Protein AF-A0A5C8K2Q2-F1 (afdb_monomer)

Nearest PDB structures (foldseek):
  8tw1-assembly1_A  TM=7.782E-01  e=1.662E-08  Streptococcus phage 2972
  1uhu-assembly1_A  TM=2.445E-01  e=4.282E-01  Mus musculus

Sequence (266 aa):
MNWSKAVAWYQENVGKHTYSQIYPRFDCSSSAAEAFAKAVGLSINALNYSTLNLASLFSQHGLTKVYSGTTAGAKNWRGYGFALMSIGQDMSSSGGNSGHVGLITPEGNFWNTTATDWDNGKIFVKNNAVQVAPWSSYTGVTRLKAHTEIWAVEETGNTPTQLEVDGYDGLLTWKAVQTSLNLIGYSLVVDGIPGKATISALQQSINAKLKVMKVNFNLVIDGIAGFNTWKGLQIVLGTPVDGVKSKPSQMIMALQKALNSGKNWI

Foldseek 3Di:
DALVQLVVLLVVQALAAADDCDVVHDFFQLSNQVSVCSRQVHDDDSNVTDLLCVQVVLVVRAWDFLDKWWLLVCLQDAAWWKKKFALDLDSNRQGDPGIGIFIAHNVQKTWGFDQADQPPRHGDDGRRRTDIDRSNVSCVRDSRGNMITTIGRPPPDDLPLADDLQQGLHLSLQLLLQVLLVVVPDDDDSSSGLFLSSLLSLQVVLQVQCVVVVHPQHGDRRSDLFLSSQLSLCVLLVHDRRSDSDVSRPSSSSSRVCSSVVDNSD

Mean predicted aligned error: 10.22 Å

pLDDT: mean 89.27, std 9.95, range [39.47, 98.38]

Radius of gyration: 19.66 Å; Cα contacts (8 Å, |Δi|>4): 529; chains: 1; bounding box: 47×36×52 Å

Secondary structure (DSSP, 8-state):
--HHHHHHHHHHHTTTB--BSSSSPB-HHHHHHHHHHHHHT----GGG--TTTHHHHHHHTTEEEEEEE-TTTTTT--SSEEEEEESSSSGGG-SGGGEEEEEE-TTSEEEEE-SB-TTT-PBPPTTB-EEEEEHHHHHHH-S--SEEEEEEE---SS--SS---SS---HHHHHHHHHHHHHTT-----SS---HHHHHHHHHHHHHHHHHTT--------S---HHHHHHHHHHHTS--SS---SS-HHHHHHHHHHHTTS---

Solvent-accessible surface area (backbone atoms only — not comparable to full-atom values): 14166 Å² total; per-residue (Å²): 128,38,62,65,46,23,50,47,47,52,65,74,39,42,65,67,35,52,56,25,94,50,90,83,65,36,37,19,34,27,51,43,43,46,22,48,25,53,19,70,72,52,89,80,70,33,84,83,40,38,59,69,48,43,64,56,59,39,47,78,70,60,24,35,78,79,42,76,44,39,21,64,78,51,34,54,59,29,24,66,28,38,40,40,30,4,57,31,87,42,54,90,55,6,52,78,94,28,32,45,34,26,42,34,30,51,89,28,40,27,39,34,36,42,59,43,43,83,88,79,60,47,69,54,62,85,20,47,17,35,49,74,40,53,34,50,57,44,42,71,63,50,86,44,44,46,10,28,34,32,37,22,67,66,78,71,91,54,79,60,92,56,61,78,72,69,15,68,71,31,36,67,53,35,26,49,49,37,47,56,43,34,76,76,71,49,91,64,80,71,75,15,49,73,35,48,67,54,34,27,53,50,37,52,36,43,42,54,39,31,56,76,71,68,47,98,65,88,67,79,73,78,32,64,90,44,48,63,52,42,26,48,48,13,58,69,65,71,37,86,74,74,29,68,87,49,84,68,12,70,54,42,26,44,47,31,51,36,61,50,64,73,52,84,75,92

Structure (mmCIF, N/CA/C/O backbone):
data_AF-A0A5C8K2Q2-F1
#
_entry.id   AF-A0A5C8K2Q2-F1
#
loop_
_atom_site.group_PDB
_atom_site.id
_atom_site.type_symbol
_atom_site.label_atom_id
_atom_site.label_alt_id
_atom_site.label_comp_id
_atom_site.label_asym_id
_atom_site.label_entity_id
_atom_site.label_seq_id
_atom_site.pdbx_PDB_ins_code
_atom_site.Cartn_x
_atom_site.Cartn_y
_atom_site.Cartn_z
_atom_site.occupancy
_atom_site.B_iso_or_equiv
_atom_site.auth_seq_id
_atom_site.auth_comp_id
_atom_site.auth_asym_id
_atom_site.auth_atom_id
_atom_site.pdbx_PDB_model_num
ATOM 1 N N . MET A 1 1 ? 13.935 -3.532 7.002 1.00 83.56 1 MET A N 1
ATOM 2 C CA . MET A 1 1 ? 13.501 -2.880 5.746 1.00 83.56 1 MET A CA 1
ATOM 3 C C . MET A 1 1 ? 13.438 -1.377 5.969 1.00 83.56 1 MET A C 1
ATOM 5 O O . MET A 1 1 ? 12.793 -0.975 6.926 1.00 83.56 1 MET A O 1
ATOM 9 N N . ASN A 1 2 ? 14.100 -0.550 5.154 1.00 82.19 2 ASN A N 1
ATOM 10 C CA . ASN A 1 2 ? 14.015 0.911 5.259 1.00 82.19 2 ASN A CA 1
ATOM 11 C C . ASN A 1 2 ? 13.174 1.482 4.104 1.00 82.19 2 ASN A C 1
ATOM 13 O O . ASN A 1 2 ? 13.687 1.815 3.037 1.00 82.19 2 ASN A O 1
ATOM 17 N N . TRP A 1 3 ? 11.865 1.581 4.322 1.00 85.50 3 TRP A N 1
ATOM 18 C CA . TRP A 1 3 ? 10.921 2.012 3.293 1.00 85.50 3 TRP A CA 1
ATOM 19 C C . TRP A 1 3 ? 11.101 3.466 2.850 1.00 85.50 3 TRP A C 1
ATOM 21 O O . TRP A 1 3 ? 10.863 3.768 1.681 1.00 85.50 3 TRP A O 1
ATOM 31 N N . SER A 1 4 ? 11.579 4.357 3.726 1.00 78.38 4 SER A N 1
ATOM 32 C CA . SER A 1 4 ? 11.810 5.756 3.349 1.00 78.38 4 SER A CA 1
ATOM 33 C C . SER A 1 4 ? 12.910 5.887 2.298 1.00 78.38 4 SER A C 1
ATOM 35 O O . SER A 1 4 ? 12.784 6.714 1.402 1.00 78.38 4 SER A O 1
ATOM 37 N N . LYS A 1 5 ? 13.926 5.012 2.311 1.00 85.81 5 LYS A N 1
ATOM 38 C CA . LYS A 1 5 ? 14.929 4.941 1.234 1.00 85.81 5 LYS A CA 1
ATOM 39 C C . LYS A 1 5 ? 14.346 4.474 -0.103 1.00 85.81 5 LYS A C 1
ATOM 41 O O . LYS A 1 5 ? 14.769 4.971 -1.143 1.00 85.81 5 LYS A O 1
ATOM 46 N N . ALA A 1 6 ? 13.379 3.554 -0.089 1.00 93.56 6 ALA A N 1
ATOM 47 C CA . ALA A 1 6 ? 12.686 3.125 -1.308 1.00 93.56 6 ALA A CA 1
ATOM 48 C C . ALA A 1 6 ? 11.873 4.276 -1.917 1.00 93.56 6 ALA A C 1
ATOM 50 O O . ALA A 1 6 ? 11.938 4.528 -3.118 1.00 93.56 6 ALA A O 1
ATOM 51 N N . VAL A 1 7 ? 11.127 4.997 -1.072 1.00 88.56 7 VAL A N 1
ATOM 52 C CA . VAL A 1 7 ? 10.328 6.159 -1.486 1.00 88.56 7 VAL A CA 1
ATOM 53 C C . VAL A 1 7 ? 11.224 7.295 -1.979 1.00 88.56 7 VAL A C 1
ATOM 55 O O . VAL A 1 7 ? 10.953 7.848 -3.043 1.00 88.56 7 VAL A O 1
ATOM 58 N N . ALA A 1 8 ? 12.305 7.604 -1.257 1.00 85.81 8 ALA A N 1
ATOM 59 C CA . ALA A 1 8 ? 13.263 8.639 -1.641 1.00 85.81 8 ALA A CA 1
ATOM 60 C C . ALA A 1 8 ? 13.859 8.366 -3.027 1.00 85.81 8 ALA A C 1
ATOM 62 O O . ALA A 1 8 ? 13.900 9.269 -3.857 1.00 85.81 8 ALA A O 1
ATOM 63 N N . TRP A 1 9 ? 14.209 7.109 -3.326 1.00 97.38 9 TRP A N 1
ATOM 64 C CA . TRP A 1 9 ? 14.670 6.736 -4.664 1.00 97.38 9 TRP A CA 1
ATOM 65 C C . TRP A 1 9 ? 13.635 7.098 -5.737 1.00 97.38 9 TRP A C 1
ATOM 67 O O . TRP A 1 9 ? 13.989 7.716 -6.737 1.00 97.38 9 TRP A O 1
ATOM 77 N N . TYR A 1 10 ? 12.351 6.784 -5.541 1.00 97.44 10 TYR A N 1
ATOM 78 C CA . TYR A 1 10 ? 11.323 7.146 -6.521 1.00 97.44 10 TYR A CA 1
ATOM 79 C C . TYR A 1 10 ? 11.183 8.663 -6.676 1.00 97.44 10 TYR A C 1
ATOM 81 O O . TYR A 1 10 ? 11.174 9.158 -7.802 1.00 97.44 10 TYR A O 1
ATOM 89 N N . GLN A 1 11 ? 11.127 9.399 -5.565 1.00 93.12 11 GLN A N 1
ATOM 90 C CA . GLN A 1 11 ? 11.016 10.861 -5.557 1.00 93.12 11 GLN A CA 1
ATOM 91 C C . GLN A 1 11 ? 12.181 11.528 -6.294 1.00 93.12 11 GLN A C 1
ATOM 93 O O . GLN A 1 11 ? 11.973 12.426 -7.107 1.00 93.12 11 GLN A O 1
ATOM 98 N N . GLU A 1 12 ? 13.401 11.053 -6.059 1.00 95.56 12 GLU A N 1
ATOM 99 C CA . GLU A 1 12 ? 14.608 11.558 -6.706 1.00 95.56 12 GLU A CA 1
ATOM 100 C C . GLU A 1 12 ? 14.652 11.257 -8.207 1.00 95.56 12 GLU A C 1
ATOM 102 O O . GLU A 1 12 ? 15.403 11.919 -8.917 1.00 95.56 12 GLU A O 1
ATOM 107 N N . ASN A 1 13 ? 13.881 10.288 -8.708 1.00 95.62 13 ASN A N 1
ATOM 108 C CA . ASN A 1 13 ? 13.921 9.836 -10.101 1.00 95.62 13 ASN A CA 1
ATOM 109 C C . ASN A 1 13 ? 12.731 10.310 -10.957 1.00 95.62 13 ASN A C 1
ATOM 111 O O . ASN A 1 13 ? 12.711 10.062 -12.168 1.00 95.62 13 ASN A O 1
ATOM 115 N N . VAL A 1 14 ? 11.780 11.046 -10.371 1.00 92.38 14 VAL A N 1
ATOM 116 C CA . VAL A 1 14 ? 10.732 11.760 -11.119 1.00 92.38 14 VAL A CA 1
ATOM 117 C C . VAL A 1 14 ? 11.373 12.761 -12.085 1.00 92.38 14 VAL A C 1
ATOM 119 O O . VAL A 1 14 ? 12.283 13.502 -11.715 1.00 92.38 14 VAL A O 1
ATOM 122 N N . GLY A 1 15 ? 10.909 12.787 -13.338 1.00 89.75 15 GLY A N 1
ATOM 123 C CA . GLY A 1 15 ? 11.380 13.751 -14.340 1.00 89.75 15 GLY A CA 1
ATOM 124 C C . GLY A 1 15 ? 12.793 13.495 -14.894 1.00 89.75 15 GLY A C 1
ATOM 125 O O . GLY A 1 15 ? 13.324 14.353 -15.601 1.00 89.75 15 GLY A O 1
ATOM 126 N N . LYS A 1 16 ? 13.417 12.342 -14.594 1.00 92.69 16 LYS A N 1
ATOM 127 C CA . LYS A 1 16 ? 14.802 12.035 -15.007 1.00 92.69 16 LYS A CA 1
ATOM 128 C C . LYS A 1 16 ? 14.952 10.913 -16.031 1.00 92.69 16 LYS A C 1
ATOM 130 O O . LYS A 1 16 ? 15.945 10.901 -16.752 1.00 92.69 16 LYS A O 1
ATOM 135 N N . HIS A 1 17 ? 13.994 9.990 -16.119 1.00 93.06 17 HIS A N 1
ATOM 136 C CA . HIS A 1 17 ? 14.165 8.746 -16.880 1.00 93.06 17 HIS A CA 1
ATOM 137 C C . HIS A 1 17 ? 13.131 8.557 -17.973 1.00 93.06 17 HIS A C 1
ATOM 139 O O . HIS A 1 17 ? 11.953 8.862 -17.797 1.00 93.06 17 HIS A O 1
ATOM 145 N N . THR A 1 18 ? 13.575 8.032 -19.111 1.00 92.31 18 THR A N 1
ATOM 146 C CA . THR A 1 18 ? 12.697 7.640 -20.218 1.00 92.31 18 THR A CA 1
ATOM 147 C C . THR A 1 18 ? 12.432 6.146 -20.130 1.00 92.31 18 THR A C 1
ATOM 149 O O . THR A 1 18 ? 13.363 5.369 -19.937 1.00 92.31 18 THR A O 1
ATOM 152 N N . TYR A 1 19 ? 11.169 5.745 -20.265 1.00 93.88 19 TYR A N 1
ATOM 153 C CA . TYR A 1 19 ? 10.792 4.341 -20.180 1.00 93.88 19 TYR A CA 1
ATOM 154 C C . TYR A 1 19 ? 11.376 3.569 -21.362 1.00 93.88 19 TYR A C 1
ATOM 156 O O . TYR A 1 19 ? 11.223 3.986 -22.510 1.00 93.88 19 TYR A O 1
ATOM 164 N N . SER A 1 20 ? 11.993 2.424 -21.088 1.00 91.88 20 SER A N 1
ATOM 165 C CA . SER A 1 20 ? 12.479 1.513 -22.116 1.00 91.88 20 SER A CA 1
ATOM 166 C C . SER A 1 20 ? 12.528 0.077 -21.604 1.00 91.88 20 SER A C 1
ATOM 168 O O . SER A 1 20 ? 13.120 -0.201 -20.565 1.00 91.88 20 SER A O 1
ATOM 170 N N . GLN A 1 21 ? 11.965 -0.858 -22.371 1.00 88.94 21 GLN A N 1
ATOM 171 C CA . GLN A 1 21 ? 12.143 -2.301 -22.148 1.00 88.94 21 GLN A CA 1
ATOM 172 C C . GLN A 1 21 ? 13.370 -2.863 -22.885 1.00 88.94 21 GLN A C 1
ATOM 174 O O . GLN A 1 21 ? 13.758 -4.006 -22.656 1.00 88.94 21 GLN A O 1
ATOM 179 N N . ILE A 1 22 ? 13.984 -2.062 -23.760 1.00 86.44 22 ILE A N 1
ATOM 180 C CA . ILE A 1 22 ? 15.166 -2.413 -24.554 1.00 86.44 22 ILE A CA 1
ATOM 181 C C . ILE A 1 22 ? 16.379 -1.605 -24.092 1.00 86.44 22 ILE A C 1
ATOM 183 O O . ILE A 1 22 ? 16.231 -0.603 -23.400 1.00 86.44 22 ILE A O 1
ATOM 187 N N . TYR A 1 23 ? 17.588 -2.023 -24.459 1.00 82.56 23 TYR A N 1
ATOM 188 C CA . TYR A 1 23 ? 18.809 -1.358 -24.005 1.00 82.56 23 TYR A CA 1
ATOM 189 C C . TYR A 1 23 ? 18.924 0.104 -24.510 1.00 82.56 23 TYR A C 1
ATOM 191 O O . TYR A 1 23 ? 18.739 0.326 -25.708 1.00 82.56 23 TYR A O 1
ATOM 199 N N . PRO A 1 24 ? 19.281 1.086 -23.649 1.00 85.19 24 PRO A N 1
ATOM 200 C CA . PRO A 1 24 ? 19.421 0.972 -22.195 1.00 85.19 24 PRO A CA 1
ATOM 201 C C . PRO A 1 24 ? 18.046 0.830 -21.525 1.00 85.19 24 PRO A C 1
ATOM 203 O O . PRO A 1 24 ? 17.165 1.674 -21.687 1.00 85.19 24 PRO A O 1
ATOM 206 N N . ARG A 1 25 ? 17.862 -0.272 -20.790 1.00 91.25 25 ARG A N 1
ATOM 207 C CA . ARG A 1 25 ? 16.570 -0.649 -20.210 1.00 91.25 25 ARG A CA 1
ATOM 208 C C . ARG A 1 25 ? 16.320 0.141 -18.928 1.00 91.25 25 ARG A C 1
ATOM 210 O O . ARG A 1 25 ? 17.171 0.172 -18.046 1.00 91.25 25 ARG A O 1
ATOM 217 N N . PHE A 1 26 ? 15.130 0.718 -18.827 1.00 94.75 26 PHE A N 1
ATOM 218 C CA . PHE A 1 26 ? 14.598 1.349 -17.628 1.00 94.75 26 PHE A CA 1
ATOM 219 C C . PHE A 1 26 ? 13.075 1.182 -17.615 1.00 94.75 26 PHE A C 1
ATOM 221 O O . PHE A 1 26 ? 12.344 1.885 -18.315 1.00 94.75 26 PHE A O 1
ATOM 228 N N . ASP A 1 27 ? 12.583 0.221 -16.842 1.00 95.44 27 ASP A N 1
ATOM 229 C CA . ASP A 1 27 ? 11.164 -0.107 -16.754 1.00 95.44 27 ASP A CA 1
ATOM 230 C C . ASP A 1 27 ? 10.711 -0.289 -15.299 1.00 95.44 27 ASP A C 1
ATOM 232 O O . ASP A 1 27 ? 11.470 -0.057 -14.359 1.00 95.44 27 ASP A O 1
ATOM 236 N N . CYS A 1 28 ? 9.454 -0.703 -15.109 1.00 96.00 28 CYS A N 1
ATOM 237 C CA . CYS A 1 28 ? 8.886 -0.961 -13.785 1.00 96.00 28 CYS A CA 1
ATOM 238 C C . CYS A 1 28 ? 9.703 -1.936 -12.937 1.00 96.00 28 CYS A C 1
ATOM 240 O O . CYS A 1 28 ? 9.823 -1.744 -11.733 1.00 96.00 28 CYS A O 1
ATOM 242 N N . SER A 1 29 ? 10.269 -2.983 -13.537 1.00 97.19 29 SER A N 1
ATOM 243 C CA . SER A 1 29 ? 10.958 -4.008 -12.762 1.00 97.19 29 SER A CA 1
ATOM 244 C C . SER A 1 29 ? 12.350 -3.558 -12.354 1.00 97.19 29 SER A C 1
ATOM 246 O O . SER A 1 29 ? 12.737 -3.796 -11.213 1.00 97.19 29 SER A O 1
ATOM 248 N N . SER A 1 30 ? 13.084 -2.878 -13.243 1.00 96.69 30 SER A N 1
ATOM 249 C CA . SER A 1 30 ? 14.388 -2.317 -12.877 1.00 96.69 30 SER A CA 1
ATOM 250 C C . SER A 1 30 ? 14.241 -1.234 -11.807 1.00 96.69 30 SER A C 1
ATOM 252 O O . SER A 1 30 ? 14.988 -1.241 -10.833 1.00 96.69 30 SER A O 1
ATOM 254 N N . SER A 1 31 ? 13.240 -0.354 -11.922 1.00 97.19 31 SER A N 1
ATOM 255 C CA . SER A 1 31 ? 13.004 0.695 -10.926 1.00 97.19 31 SER A CA 1
ATOM 256 C C . SER A 1 31 ? 12.585 0.137 -9.566 1.00 97.19 31 SER A C 1
ATOM 258 O O . SER A 1 31 ? 13.125 0.542 -8.537 1.00 97.19 31 SER A O 1
ATOM 260 N N . ALA A 1 32 ? 11.689 -0.854 -9.542 1.00 98.25 32 ALA A N 1
ATOM 261 C CA . ALA A 1 32 ? 11.312 -1.533 -8.308 1.00 98.25 32 ALA A CA 1
ATOM 262 C C . ALA A 1 32 ? 12.494 -2.277 -7.673 1.00 98.25 32 ALA A C 1
ATOM 264 O O . ALA A 1 32 ? 12.659 -2.210 -6.455 1.00 98.25 32 ALA A O 1
ATOM 265 N N . ALA A 1 33 ? 13.335 -2.936 -8.478 1.00 98.25 33 ALA A N 1
ATOM 266 C CA . ALA A 1 33 ? 14.540 -3.601 -7.995 1.00 98.25 33 ALA A CA 1
ATOM 267 C C . ALA A 1 33 ? 15.513 -2.601 -7.350 1.00 98.25 33 ALA A C 1
ATOM 269 O O . ALA A 1 33 ? 15.999 -2.854 -6.250 1.00 98.25 33 ALA A O 1
ATOM 270 N N . GLU A 1 34 ? 15.771 -1.451 -7.985 1.00 98.19 34 GLU A N 1
ATOM 271 C CA . GLU A 1 34 ? 16.638 -0.412 -7.416 1.00 98.19 34 GLU A CA 1
ATOM 272 C C . GLU A 1 34 ? 16.067 0.183 -6.128 1.00 98.19 34 GLU A C 1
ATOM 274 O O . GLU A 1 34 ? 16.776 0.251 -5.121 1.00 98.19 34 GLU A O 1
ATOM 279 N N . ALA A 1 35 ? 14.788 0.569 -6.128 1.00 98.12 35 ALA A N 1
ATOM 280 C CA . ALA A 1 35 ? 14.121 1.102 -4.944 1.00 98.12 35 ALA A CA 1
ATOM 281 C C . ALA A 1 35 ? 14.179 0.102 -3.779 1.00 98.12 35 ALA A C 1
ATOM 283 O O . ALA A 1 35 ? 14.498 0.473 -2.646 1.00 98.12 35 ALA A O 1
ATOM 284 N N . PHE A 1 36 ? 13.931 -1.179 -4.063 1.00 98.25 36 PHE A N 1
ATOM 285 C CA . PHE A 1 36 ? 14.069 -2.253 -3.088 1.00 98.25 36 PHE A CA 1
ATOM 286 C C . PHE A 1 36 ? 15.508 -2.375 -2.583 1.00 98.25 36 PHE A C 1
ATOM 288 O O . PHE A 1 36 ? 15.731 -2.357 -1.375 1.00 98.25 36 PHE A O 1
ATOM 295 N N . ALA A 1 37 ? 16.497 -2.413 -3.478 1.00 97.94 37 ALA A N 1
ATOM 296 C CA . ALA A 1 37 ? 17.906 -2.508 -3.115 1.00 97.94 37 ALA A CA 1
ATOM 297 C C . ALA A 1 37 ? 18.351 -1.358 -2.201 1.00 97.94 37 ALA A C 1
ATOM 299 O O . ALA A 1 37 ? 19.056 -1.595 -1.220 1.00 97.94 37 ALA A O 1
ATOM 300 N N . LYS A 1 38 ? 17.876 -0.125 -2.435 1.00 96.44 38 LYS A N 1
ATOM 301 C CA . LYS A 1 38 ? 18.100 1.006 -1.516 1.00 96.44 38 LYS A CA 1
ATOM 302 C C . LYS A 1 38 ? 17.475 0.775 -0.139 1.00 96.44 38 LYS A C 1
ATOM 304 O O . LYS A 1 38 ? 18.086 1.133 0.870 1.00 96.44 38 LYS A O 1
ATOM 309 N N . ALA A 1 39 ? 16.293 0.167 -0.090 1.00 90.75 39 ALA A N 1
ATOM 310 C CA . ALA A 1 39 ? 15.571 -0.131 1.145 1.00 90.75 39 ALA A CA 1
ATOM 311 C C . ALA A 1 39 ? 16.278 -1.172 2.024 1.00 90.75 39 ALA A C 1
ATOM 313 O O . ALA A 1 39 ? 16.222 -1.085 3.254 1.00 90.75 39 ALA A O 1
ATOM 314 N N . VAL A 1 40 ? 16.940 -2.151 1.402 1.00 91.50 40 VAL A N 1
ATOM 315 C CA . VAL A 1 40 ? 17.655 -3.234 2.101 1.00 91.50 40 VAL A CA 1
ATOM 316 C C . VAL A 1 40 ? 19.172 -3.046 2.162 1.00 91.50 40 VAL A C 1
ATOM 318 O O . VAL A 1 40 ? 19.845 -3.810 2.843 1.00 91.50 40 VAL A O 1
ATOM 321 N N . GLY A 1 41 ? 19.717 -2.016 1.509 1.00 92.69 41 GLY A N 1
ATOM 322 C CA . GLY A 1 41 ? 21.157 -1.745 1.492 1.00 92.69 41 GLY A CA 1
ATOM 323 C C . GLY A 1 41 ? 21.957 -2.695 0.597 1.00 92.69 41 GLY A C 1
ATOM 324 O O . GLY A 1 41 ? 23.111 -2.982 0.897 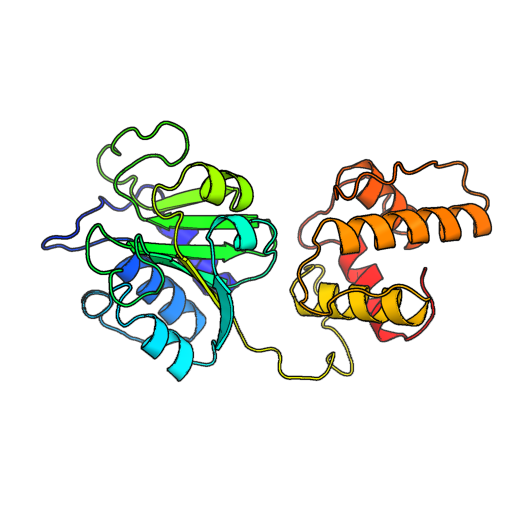1.00 92.69 41 GLY A O 1
ATOM 325 N N . LEU A 1 42 ? 21.356 -3.187 -0.489 1.00 95.06 42 LEU A N 1
ATOM 326 C CA . LEU A 1 42 ? 22.011 -4.073 -1.450 1.00 95.06 42 LEU A CA 1
ATOM 327 C C . LEU A 1 42 ? 22.606 -3.302 -2.630 1.00 95.06 42 LEU A C 1
ATOM 329 O O . LEU A 1 42 ? 22.078 -2.279 -3.067 1.00 95.06 42 LEU A O 1
ATOM 333 N N . SER A 1 43 ? 23.676 -3.862 -3.192 1.00 95.94 43 SER A N 1
ATOM 334 C CA . SER A 1 43 ? 24.162 -3.521 -4.527 1.00 95.94 43 SER A CA 1
ATOM 335 C C . SER A 1 43 ? 23.736 -4.627 -5.487 1.00 95.94 43 SER A C 1
ATOM 337 O O . SER A 1 43 ? 24.066 -5.792 -5.271 1.00 95.94 43 SER A O 1
ATOM 339 N N . ILE A 1 44 ? 22.969 -4.278 -6.519 1.00 95.56 44 ILE A N 1
ATOM 340 C CA . ILE A 1 44 ? 22.439 -5.224 -7.505 1.00 95.56 44 ILE A CA 1
ATOM 341 C C . ILE A 1 44 ? 22.597 -4.662 -8.919 1.00 95.56 44 ILE A C 1
ATOM 343 O O . ILE A 1 44 ? 22.630 -3.448 -9.109 1.00 95.56 44 ILE A O 1
ATOM 347 N N . ASN A 1 45 ? 22.598 -5.542 -9.922 1.00 96.19 45 ASN A N 1
ATOM 348 C CA . ASN A 1 45 ? 22.293 -5.143 -11.293 1.00 96.19 45 ASN A CA 1
ATOM 349 C C . ASN A 1 45 ? 20.776 -5.242 -11.513 1.00 96.19 45 ASN A C 1
ATOM 351 O O . ASN A 1 45 ? 20.238 -6.337 -11.690 1.00 96.19 45 ASN A O 1
ATOM 355 N N . ALA A 1 46 ? 20.088 -4.099 -11.497 1.00 94.44 46 ALA A N 1
ATOM 356 C CA . ALA A 1 46 ? 18.634 -4.025 -11.638 1.00 94.44 46 ALA A CA 1
ATOM 357 C C . ALA A 1 46 ? 18.112 -4.597 -12.969 1.00 94.44 46 ALA A C 1
ATOM 359 O O . ALA A 1 46 ? 16.961 -5.027 -13.057 1.00 94.44 46 ALA A O 1
ATOM 360 N N . LEU A 1 47 ? 18.966 -4.668 -13.997 1.00 94.00 47 LEU A N 1
ATOM 361 C CA . LEU A 1 47 ? 18.597 -5.203 -15.305 1.00 94.00 47 LEU A CA 1
ATOM 362 C C . LEU A 1 47 ? 18.331 -6.713 -15.288 1.00 94.00 47 LEU A C 1
ATOM 364 O O . LEU A 1 47 ? 17.623 -7.197 -16.168 1.00 94.00 47 LEU A O 1
ATOM 368 N N . ASN A 1 48 ? 18.820 -7.431 -14.273 1.00 95.50 48 ASN A N 1
ATOM 369 C CA . ASN A 1 48 ? 18.589 -8.869 -14.105 1.00 95.50 48 ASN A CA 1
ATOM 370 C C . ASN A 1 48 ? 17.169 -9.199 -13.612 1.00 95.50 48 ASN A C 1
ATOM 372 O O . ASN A 1 48 ? 16.790 -10.371 -13.555 1.00 95.50 48 ASN A O 1
ATOM 376 N N . TYR A 1 49 ? 16.387 -8.181 -13.242 1.00 96.69 49 TYR A N 1
ATOM 377 C CA . TYR A 1 49 ? 15.085 -8.369 -12.619 1.00 96.69 49 TYR A CA 1
ATOM 378 C C . TYR A 1 49 ? 13.925 -8.031 -13.550 1.00 96.69 49 TYR A C 1
ATOM 380 O O . TYR A 1 49 ? 13.931 -7.046 -14.297 1.00 96.69 49 TYR A O 1
ATOM 388 N N . SER A 1 50 ? 12.898 -8.866 -13.455 1.00 96.69 50 SER A N 1
ATOM 389 C CA . SER A 1 50 ? 11.596 -8.733 -14.094 1.00 96.69 50 SER A CA 1
ATOM 390 C C . SER A 1 50 ? 10.505 -9.102 -13.088 1.00 96.69 50 SER A C 1
ATOM 392 O O . SER A 1 50 ? 10.768 -9.689 -12.038 1.00 96.69 50 SER A O 1
ATOM 394 N N . THR A 1 51 ? 9.256 -8.832 -13.431 1.00 96.38 51 THR A N 1
ATOM 395 C CA . THR A 1 51 ? 8.074 -9.305 -12.695 1.00 96.38 51 THR A CA 1
ATOM 396 C C . THR A 1 51 ? 8.059 -10.820 -12.444 1.00 96.38 51 THR A C 1
ATOM 398 O O . THR A 1 51 ? 7.469 -11.246 -11.455 1.00 96.38 51 THR A O 1
ATOM 401 N N . LEU A 1 52 ? 8.755 -11.625 -13.261 1.00 96.69 52 LEU A N 1
ATOM 402 C CA . LEU A 1 52 ? 8.852 -13.083 -13.097 1.00 96.69 52 LEU A CA 1
ATOM 403 C C . LEU A 1 52 ? 9.781 -13.524 -11.957 1.00 96.69 52 LEU A C 1
ATOM 405 O O . LEU A 1 52 ? 9.631 -14.632 -11.454 1.00 96.69 52 LEU A O 1
ATOM 409 N N . ASN A 1 53 ? 10.758 -12.700 -11.566 1.00 97.25 53 ASN A N 1
ATOM 410 C CA . ASN A 1 53 ? 11.786 -13.090 -10.591 1.00 97.25 53 ASN A CA 1
ATOM 411 C C . ASN A 1 53 ? 11.961 -12.098 -9.427 1.00 97.25 53 ASN A C 1
ATOM 413 O O . ASN A 1 53 ? 12.670 -12.400 -8.467 1.00 97.25 53 ASN A O 1
ATOM 417 N N . LEU A 1 54 ? 11.276 -10.951 -9.456 1.00 98.00 54 LEU A N 1
ATOM 418 C CA . LEU A 1 54 ? 11.257 -9.999 -8.343 1.00 98.00 54 LEU A CA 1
ATOM 419 C C . LEU A 1 54 ? 10.706 -10.616 -7.056 1.00 98.00 54 LEU A C 1
ATOM 421 O O . LEU A 1 54 ? 11.229 -10.331 -5.986 1.00 98.00 54 LEU A O 1
ATOM 425 N N . ALA A 1 55 ? 9.715 -11.505 -7.156 1.00 97.50 55 ALA A N 1
ATOM 426 C CA . ALA A 1 55 ? 9.201 -12.260 -6.015 1.00 97.50 55 ALA A CA 1
ATOM 427 C C . ALA A 1 55 ? 10.323 -12.995 -5.256 1.00 97.50 55 ALA A C 1
ATOM 429 O O . ALA A 1 55 ? 10.373 -12.957 -4.028 1.00 97.50 55 ALA A O 1
ATOM 430 N N . SER A 1 56 ? 11.273 -13.600 -5.978 1.00 97.38 56 SER A N 1
ATOM 431 C CA . SER A 1 56 ? 12.422 -14.279 -5.373 1.00 97.38 56 SER A CA 1
ATOM 432 C C . SER A 1 56 ? 13.342 -13.294 -4.652 1.00 97.38 56 SER A C 1
ATOM 434 O O . SER A 1 56 ? 13.676 -13.534 -3.493 1.00 97.38 56 SER A O 1
ATOM 436 N N . LEU A 1 57 ? 13.672 -12.156 -5.280 1.00 97.38 57 LEU A N 1
ATOM 437 C CA . LEU A 1 57 ? 14.461 -11.087 -4.648 1.00 97.38 57 LEU A CA 1
ATOM 438 C C . LEU A 1 57 ? 13.793 -10.583 -3.361 1.00 97.38 57 LEU A C 1
ATOM 440 O O . LEU A 1 57 ? 14.440 -10.445 -2.327 1.00 97.38 57 LEU A O 1
ATOM 444 N N . PHE A 1 58 ? 12.487 -10.331 -3.421 1.00 97.69 58 PHE A N 1
ATOM 445 C CA . PHE A 1 58 ? 11.688 -9.882 -2.287 1.00 97.69 58 PHE A CA 1
ATOM 446 C C . PHE A 1 58 ? 11.711 -10.908 -1.148 1.00 97.69 58 PHE A C 1
ATOM 448 O O . PHE A 1 58 ? 12.056 -10.552 -0.019 1.00 97.69 58 PHE A O 1
ATOM 455 N N . SER A 1 59 ? 11.434 -12.180 -1.455 1.00 96.06 59 SER A N 1
ATOM 456 C CA . SER A 1 59 ? 11.434 -13.270 -0.470 1.00 96.06 59 SER A CA 1
ATOM 457 C C . SER A 1 59 ? 12.784 -13.481 0.206 1.00 96.06 59 SER A C 1
ATOM 459 O O . SER A 1 59 ? 12.853 -13.638 1.423 1.00 96.06 59 SER A O 1
ATOM 461 N N . GLN A 1 60 ? 13.873 -13.407 -0.562 1.00 95.31 60 GLN A N 1
ATOM 462 C CA . GLN A 1 60 ? 15.226 -13.626 -0.060 1.00 95.31 60 GLN A CA 1
ATOM 463 C C . GLN A 1 60 ? 15.641 -12.564 0.966 1.00 95.31 60 GLN A C 1
ATOM 465 O O . GLN A 1 60 ? 16.509 -12.805 1.803 1.00 95.31 60 GLN A O 1
ATOM 470 N N . HIS A 1 61 ? 15.009 -11.391 0.915 1.00 92.94 61 HIS A N 1
ATOM 471 C CA . HIS A 1 61 ? 15.359 -10.236 1.731 1.00 92.94 61 HIS A CA 1
ATOM 472 C C . HIS A 1 61 ? 14.201 -9.759 2.619 1.00 92.94 61 HIS A C 1
ATOM 474 O O . HIS A 1 61 ? 14.110 -8.578 2.965 1.00 92.94 61 HIS A O 1
ATOM 480 N N . GLY A 1 62 ? 13.351 -10.698 3.045 1.00 86.62 62 GLY A N 1
ATOM 481 C CA . GLY A 1 62 ? 12.438 -10.513 4.175 1.00 86.62 62 GLY A CA 1
ATOM 482 C C . GLY A 1 62 ? 11.081 -9.899 3.843 1.00 86.62 62 GLY A C 1
ATOM 483 O O . GLY A 1 62 ? 10.359 -9.515 4.762 1.00 86.62 62 GLY A O 1
ATOM 484 N N . LEU A 1 63 ? 10.714 -9.793 2.563 1.00 93.75 63 LEU A N 1
ATOM 485 C CA . LEU A 1 63 ? 9.317 -9.585 2.188 1.00 93.75 63 LEU A CA 1
ATOM 486 C C . LEU A 1 63 ? 8.627 -10.933 2.011 1.00 93.75 63 LEU A C 1
ATOM 488 O O . LEU A 1 63 ? 9.214 -11.881 1.504 1.00 93.75 63 LEU A O 1
ATOM 492 N N . THR A 1 64 ? 7.351 -11.001 2.336 1.00 93.06 64 THR A N 1
ATOM 493 C CA . THR A 1 64 ? 6.497 -12.136 2.022 1.00 93.06 64 THR A CA 1
ATOM 494 C C . THR A 1 64 ? 5.256 -11.672 1.297 1.00 93.06 64 THR A C 1
ATOM 496 O O . THR A 1 64 ? 4.902 -10.488 1.258 1.00 93.06 64 THR A O 1
ATOM 499 N N . LYS A 1 65 ? 4.603 -12.639 0.669 1.00 94.19 65 LYS A N 1
ATOM 500 C CA . LYS A 1 65 ? 3.368 -12.420 -0.054 1.00 94.19 65 LYS A CA 1
ATOM 501 C C . LYS A 1 65 ? 2.208 -12.344 0.933 1.00 94.19 65 LYS A C 1
ATOM 503 O O . LYS A 1 65 ? 1.688 -13.364 1.369 1.00 94.19 65 LYS A O 1
ATOM 508 N N . VAL A 1 66 ? 1.806 -11.122 1.258 1.00 89.62 66 VAL A N 1
ATOM 509 C CA . VAL A 1 66 ? 0.732 -10.815 2.220 1.00 89.62 66 VAL A CA 1
ATOM 510 C C . VAL A 1 66 ? -0.645 -10.705 1.562 1.00 89.62 66 VAL A C 1
ATOM 512 O O . VAL A 1 66 ? -1.666 -10.717 2.241 1.00 89.62 66 VAL A O 1
ATOM 515 N N . TYR A 1 67 ? -0.686 -10.606 0.234 1.00 91.62 67 TYR A N 1
ATOM 516 C CA . TYR A 1 67 ? -1.910 -10.648 -0.560 1.00 91.62 67 TYR A CA 1
ATOM 517 C C . TYR A 1 67 ? -1.643 -11.355 -1.887 1.00 91.62 67 TYR A C 1
ATOM 519 O O . TYR A 1 67 ? -0.585 -11.162 -2.488 1.00 91.62 67 TYR A O 1
ATOM 527 N N . SER A 1 68 ? -2.621 -12.121 -2.366 1.00 95.38 68 SER A N 1
ATOM 528 C CA . SER A 1 68 ? -2.643 -12.706 -3.706 1.00 95.38 68 SER A CA 1
ATOM 529 C C . SER A 1 68 ? -4.092 -12.835 -4.165 1.00 95.38 68 SER A C 1
ATOM 531 O O . SER A 1 68 ? -4.929 -13.371 -3.441 1.00 95.38 68 SER A O 1
ATOM 533 N N . GLY A 1 69 ? -4.411 -12.308 -5.344 1.00 94.06 69 GLY A N 1
ATOM 534 C CA . GLY A 1 69 ? -5.771 -12.331 -5.876 1.00 94.06 69 GLY A CA 1
ATOM 535 C C . GLY A 1 69 ? -5.993 -11.250 -6.922 1.00 94.06 69 GLY A C 1
ATOM 536 O O . GLY A 1 69 ? -5.045 -10.707 -7.478 1.00 94.06 69 GLY A O 1
ATOM 537 N N . THR A 1 70 ? -7.252 -10.901 -7.185 1.00 95.62 70 THR A N 1
ATOM 538 C CA . THR A 1 70 ? -7.574 -9.876 -8.192 1.00 95.62 70 THR A CA 1
ATOM 539 C C . THR A 1 70 ? -6.998 -8.511 -7.824 1.00 95.62 70 THR A C 1
ATOM 541 O O . THR A 1 70 ? -6.907 -8.145 -6.651 1.00 95.62 70 THR A O 1
ATOM 544 N N . THR A 1 71 ? -6.673 -7.695 -8.822 1.00 94.06 71 THR A N 1
ATOM 545 C CA . THR A 1 71 ? -6.144 -6.344 -8.578 1.00 94.06 71 THR A CA 1
ATOM 546 C C . THR A 1 71 ? -7.151 -5.452 -7.847 1.00 94.06 71 THR A C 1
ATOM 548 O O . THR A 1 71 ? -6.778 -4.648 -6.995 1.00 94.06 71 THR A O 1
ATOM 551 N N . ALA A 1 72 ? -8.449 -5.630 -8.115 1.00 89.88 72 ALA A N 1
ATOM 552 C CA . ALA A 1 72 ? -9.512 -4.902 -7.426 1.00 89.88 72 ALA A CA 1
ATOM 553 C C . ALA A 1 72 ? -9.600 -5.248 -5.928 1.00 89.88 72 ALA A C 1
ATOM 555 O O . ALA A 1 72 ? -9.881 -4.364 -5.118 1.00 89.88 72 ALA A O 1
ATOM 556 N N . GLY A 1 73 ? -9.324 -6.500 -5.542 1.00 83.94 73 GLY A N 1
ATOM 557 C CA . GLY A 1 73 ? -9.311 -6.909 -4.134 1.00 83.94 73 GLY A CA 1
ATOM 558 C C . GLY A 1 73 ? -8.210 -6.222 -3.318 1.00 83.94 73 GLY A C 1
ATOM 559 O O . GLY A 1 73 ? -8.389 -5.961 -2.131 1.00 83.94 73 GLY A O 1
ATOM 560 N N . ALA A 1 74 ? -7.123 -5.806 -3.970 1.00 88.00 74 ALA A N 1
ATOM 561 C CA . ALA A 1 74 ? -6.017 -5.095 -3.337 1.00 88.00 74 ALA A CA 1
ATOM 562 C C . ALA A 1 74 ? -6.251 -3.580 -3.165 1.00 88.00 74 ALA A C 1
ATOM 564 O O . ALA A 1 74 ? -5.465 -2.916 -2.488 1.00 88.00 74 ALA A O 1
ATOM 565 N N . LYS A 1 75 ? -7.324 -3.006 -3.735 1.00 87.00 75 LYS A N 1
ATOM 566 C CA . LYS A 1 75 ? -7.640 -1.556 -3.753 1.00 87.00 75 LYS A CA 1
ATOM 567 C C . LYS A 1 75 ? -7.458 -0.846 -2.407 1.00 87.00 75 LYS A C 1
ATOM 569 O O . LYS A 1 75 ? -7.048 0.320 -2.346 1.00 87.00 75 LYS A O 1
ATOM 574 N N . ASN A 1 76 ? -7.835 -1.518 -1.323 1.00 78.56 76 ASN A N 1
ATOM 575 C CA . ASN A 1 76 ? -7.850 -0.937 0.017 1.00 78.56 76 ASN A CA 1
ATOM 576 C C . ASN A 1 76 ? -6.550 -1.163 0.792 1.00 78.56 76 ASN A C 1
ATOM 578 O O . ASN A 1 76 ? -6.468 -0.684 1.915 1.00 78.56 76 ASN A O 1
ATOM 582 N N . TRP A 1 77 ? -5.535 -1.812 0.210 1.00 80.00 77 TRP A N 1
ATOM 583 C CA . TRP A 1 77 ? -4.232 -1.980 0.853 1.00 80.00 77 TRP A CA 1
ATOM 584 C C . TRP A 1 77 ? -3.655 -0.629 1.288 1.00 80.00 77 TRP A C 1
ATOM 586 O O . TRP A 1 77 ? -3.540 0.295 0.475 1.00 80.00 77 TRP A O 1
ATOM 596 N N . ARG A 1 78 ? -3.313 -0.508 2.572 1.00 73.62 78 ARG A N 1
ATOM 597 C CA . ARG A 1 78 ? -2.652 0.661 3.160 1.00 73.62 78 ARG A CA 1
ATOM 598 C C . ARG A 1 78 ? -1.489 0.155 3.998 1.00 73.62 78 ARG A C 1
ATOM 600 O O . ARG A 1 78 ? -1.665 -0.355 5.093 1.00 73.62 78 ARG A O 1
ATOM 607 N N . GLY A 1 79 ? -0.300 0.255 3.435 1.00 80.00 79 GLY A N 1
ATOM 608 C CA . GLY A 1 79 ? 0.932 -0.238 4.024 1.00 80.00 79 GLY A CA 1
ATOM 609 C C . GLY A 1 79 ? 2.044 -0.127 2.996 1.00 80.00 79 GLY A C 1
ATOM 610 O O . GLY A 1 79 ? 1.772 0.033 1.803 1.00 80.00 79 GLY A O 1
ATOM 611 N N . TYR A 1 80 ? 3.288 -0.216 3.447 1.00 87.25 80 TYR A N 1
ATOM 612 C CA . TYR A 1 80 ? 4.386 -0.369 2.507 1.00 87.25 80 TYR A CA 1
ATOM 613 C C . TYR A 1 80 ? 4.365 -1.765 1.890 1.00 87.25 80 TYR A C 1
ATOM 615 O O . TYR A 1 80 ? 4.196 -2.756 2.598 1.00 87.25 80 TYR A O 1
ATOM 623 N N . GLY A 1 81 ? 4.544 -1.845 0.577 1.00 94.75 81 GLY A N 1
ATOM 624 C CA . GLY A 1 81 ? 4.666 -3.122 -0.116 1.00 94.75 81 GLY A CA 1
ATOM 625 C C . GLY A 1 81 ? 4.828 -2.942 -1.614 1.00 94.75 81 GLY A C 1
ATOM 626 O O . GLY A 1 81 ? 4.365 -1.955 -2.180 1.00 94.75 81 GLY A O 1
ATOM 627 N N . PHE A 1 82 ? 5.477 -3.896 -2.267 1.00 98.25 82 PHE A N 1
ATOM 628 C CA . PHE A 1 82 ? 5.553 -3.937 -3.721 1.00 98.25 82 PHE A CA 1
ATOM 629 C C . PHE A 1 82 ? 4.362 -4.710 -4.276 1.00 98.25 82 PHE A C 1
ATOM 631 O O . PHE A 1 82 ? 4.149 -5.865 -3.915 1.00 98.25 82 PHE A O 1
ATOM 638 N N . ALA A 1 83 ? 3.589 -4.081 -5.157 1.00 98.06 83 ALA A N 1
ATOM 639 C CA . ALA A 1 83 ? 2.504 -4.746 -5.865 1.00 98.06 83 ALA A CA 1
ATOM 640 C C . ALA A 1 83 ? 3.025 -5.300 -7.187 1.00 98.06 83 ALA A C 1
ATOM 642 O O . ALA A 1 83 ? 3.292 -4.527 -8.103 1.00 98.06 83 ALA A O 1
ATOM 643 N N . LEU A 1 84 ? 3.169 -6.619 -7.280 1.00 98.38 84 LEU A N 1
ATOM 644 C CA . LEU A 1 84 ? 3.433 -7.328 -8.526 1.00 98.38 84 LEU A CA 1
ATOM 645 C C . LEU A 1 84 ? 2.107 -7.625 -9.222 1.00 98.38 84 LEU A C 1
ATOM 647 O O . LEU A 1 84 ? 1.187 -8.132 -8.593 1.00 98.38 84 LEU A O 1
ATOM 651 N N . MET A 1 85 ? 2.001 -7.319 -10.511 1.00 98.06 85 MET A N 1
ATOM 652 C CA . MET A 1 85 ? 0.767 -7.461 -11.282 1.00 98.06 85 MET A CA 1
ATOM 653 C C . MET A 1 85 ? 0.963 -8.324 -12.523 1.00 98.06 85 MET A C 1
ATOM 655 O O . MET A 1 85 ? 2.023 -8.285 -13.152 1.00 98.06 85 MET A O 1
ATOM 659 N N . SER A 1 86 ? -0.101 -9.015 -12.927 1.00 97.25 86 SER A N 1
ATOM 660 C CA . SER A 1 86 ? -0.135 -9.865 -14.117 1.00 97.25 86 SER A CA 1
ATOM 661 C C . SER A 1 86 ? -1.463 -9.738 -14.869 1.00 97.25 86 SER A C 1
ATOM 663 O O . SER A 1 86 ? -2.516 -9.465 -14.285 1.00 97.25 86 SER A O 1
ATOM 665 N N . ILE A 1 87 ? -1.418 -9.951 -16.187 1.00 95.75 87 ILE A N 1
ATOM 666 C CA . ILE A 1 87 ? -2.620 -10.175 -17.010 1.00 95.75 87 ILE A CA 1
ATOM 667 C C . ILE A 1 87 ? -3.247 -11.554 -16.779 1.00 95.75 87 ILE A C 1
ATOM 669 O O . ILE A 1 87 ? -4.416 -11.741 -17.108 1.00 95.75 87 ILE A O 1
ATOM 673 N N . GLY A 1 88 ? -2.470 -12.520 -16.286 1.00 94.25 88 GLY A N 1
ATOM 674 C CA . GLY A 1 88 ? -2.919 -13.889 -16.061 1.00 94.25 88 GLY A CA 1
ATOM 675 C C . GLY A 1 88 ? -3.497 -14.089 -14.669 1.00 94.25 88 GLY A C 1
ATOM 676 O O . GLY A 1 88 ? -3.580 -13.158 -13.873 1.00 94.25 88 GLY A O 1
ATOM 677 N N . GLN A 1 89 ? -3.881 -15.329 -14.376 1.00 94.38 89 GLN A N 1
ATOM 678 C CA . GLN A 1 89 ? -4.441 -15.718 -13.076 1.00 94.38 89 GLN A CA 1
ATOM 679 C C . GLN A 1 89 ? -3.389 -15.788 -11.959 1.00 94.38 89 GLN A C 1
ATOM 681 O O . GLN A 1 89 ? -3.752 -15.906 -10.792 1.00 94.38 89 GLN A O 1
ATOM 686 N N . ASP A 1 90 ? -2.107 -15.700 -12.313 1.00 95.38 90 ASP A N 1
ATOM 687 C CA . ASP A 1 90 ? -0.954 -15.692 -11.419 1.00 95.38 90 ASP A CA 1
ATOM 688 C C . ASP A 1 90 ? 0.212 -14.900 -12.051 1.00 95.38 90 ASP A C 1
ATOM 690 O O . ASP A 1 90 ? 0.082 -14.288 -13.119 1.00 95.38 90 ASP A O 1
ATOM 694 N N . MET A 1 91 ? 1.374 -14.907 -11.394 1.00 97.00 91 MET A N 1
ATOM 695 C CA . MET A 1 91 ? 2.568 -14.190 -11.847 1.00 97.00 91 MET A CA 1
ATOM 696 C C . MET A 1 91 ? 3.366 -14.890 -12.961 1.00 97.00 91 MET A C 1
ATOM 698 O O . MET A 1 91 ? 4.277 -14.265 -13.507 1.00 97.00 91 MET A O 1
ATOM 702 N N . SER A 1 92 ? 3.038 -16.129 -13.351 1.00 95.75 92 SER A N 1
ATOM 703 C CA . SER A 1 92 ? 3.795 -16.898 -14.359 1.00 95.75 92 SER A CA 1
ATOM 704 C C . SER A 1 92 ? 3.766 -16.256 -15.750 1.00 95.75 92 SER A C 1
ATOM 706 O O . SER A 1 92 ? 4.724 -16.362 -16.512 1.00 95.75 92 SER A O 1
ATOM 708 N N . SER A 1 93 ? 2.699 -15.517 -16.063 1.00 93.38 93 SER A N 1
ATOM 709 C CA . SER A 1 93 ? 2.519 -14.817 -17.336 1.00 93.38 93 SER A CA 1
ATOM 710 C C . SER A 1 93 ? 2.870 -13.329 -17.270 1.00 93.38 93 SER A C 1
ATOM 712 O O . SER A 1 93 ? 2.430 -12.570 -18.125 1.00 93.38 93 SER A O 1
ATOM 714 N N . SER A 1 94 ? 3.594 -12.867 -16.250 1.00 95.56 94 SER A N 1
ATOM 715 C CA . SER A 1 94 ? 3.779 -11.429 -15.993 1.00 95.56 94 SER A CA 1
ATOM 716 C C . SER A 1 94 ? 4.932 -10.772 -16.762 1.00 95.56 94 SER A C 1
ATOM 718 O O . SER A 1 94 ? 5.159 -9.573 -16.611 1.00 95.56 94 SER A O 1
ATOM 720 N N . GLY A 1 95 ? 5.688 -11.519 -17.568 1.00 91.94 95 GLY A N 1
ATOM 721 C CA . GLY A 1 95 ? 6.873 -11.002 -18.258 1.00 91.94 95 GLY A CA 1
ATOM 722 C C . GLY A 1 95 ? 6.574 -9.909 -19.296 1.00 91.94 95 GLY A C 1
ATOM 723 O O . GLY A 1 95 ? 5.529 -9.907 -19.947 1.00 91.94 95 GLY A O 1
ATOM 724 N N . GLY A 1 96 ? 7.519 -8.983 -19.484 1.00 89.19 96 GLY A N 1
ATOM 725 C CA . GLY A 1 96 ? 7.446 -7.931 -20.505 1.00 89.19 96 GLY A CA 1
ATOM 726 C C . GLY A 1 96 ? 6.204 -7.048 -20.368 1.00 89.19 96 GLY A C 1
ATOM 727 O O . GLY A 1 96 ? 5.909 -6.521 -19.297 1.00 89.19 96 GLY A O 1
ATOM 728 N N . ASN A 1 97 ? 5.438 -6.919 -21.453 1.00 89.88 97 ASN A N 1
ATOM 729 C CA . ASN A 1 97 ? 4.173 -6.184 -21.462 1.00 89.88 97 ASN A CA 1
ATOM 730 C C . ASN A 1 97 ? 3.044 -6.900 -20.715 1.00 89.88 97 ASN A C 1
ATOM 732 O O . ASN A 1 97 ? 1.926 -6.411 -20.726 1.00 89.88 97 ASN A O 1
ATOM 736 N N . SER A 1 98 ? 3.258 -8.033 -20.066 1.00 94.19 98 SER A N 1
ATOM 737 C CA . SER A 1 98 ? 2.175 -8.781 -19.420 1.00 94.19 98 SER A CA 1
ATOM 738 C C . SER A 1 98 ? 2.115 -8.586 -17.906 1.00 94.19 98 SER A C 1
ATOM 740 O O . SER A 1 98 ? 1.229 -9.133 -17.250 1.00 94.19 98 SER A O 1
ATOM 742 N N . GLY A 1 99 ? 2.988 -7.748 -17.350 1.00 95.44 99 GLY A N 1
ATOM 743 C CA . GLY A 1 99 ? 2.990 -7.434 -15.930 1.00 95.44 99 GLY A CA 1
ATOM 744 C C . GLY A 1 99 ? 3.435 -6.017 -15.620 1.00 95.44 99 GLY A C 1
ATOM 745 O O . GLY A 1 99 ? 3.732 -5.211 -16.504 1.00 95.44 99 GLY A O 1
ATOM 746 N N . HIS A 1 100 ? 3.411 -5.708 -14.331 1.00 96.94 100 HIS A N 1
ATOM 747 C CA . HIS A 1 100 ? 3.836 -4.427 -13.790 1.00 96.94 100 HIS A CA 1
ATOM 748 C C . HIS A 1 100 ? 4.238 -4.579 -12.329 1.00 96.94 100 HIS A C 1
ATOM 750 O O . HIS A 1 100 ? 3.880 -5.556 -11.671 1.00 96.94 100 HIS A O 1
ATOM 756 N N . VAL A 1 101 ? 4.973 -3.595 -11.828 1.00 98.25 101 VAL A N 1
ATOM 757 C CA . VAL A 1 101 ? 5.321 -3.500 -10.421 1.00 98.25 101 VAL A CA 1
ATOM 758 C C . VAL A 1 101 ? 5.451 -2.046 -9.994 1.00 98.25 101 VAL A C 1
ATOM 760 O O . VAL A 1 101 ? 5.851 -1.188 -10.782 1.00 98.25 101 VAL A O 1
ATOM 763 N N . GLY A 1 102 ? 5.129 -1.785 -8.734 1.00 97.94 102 GLY A N 1
ATOM 764 C CA . GLY A 1 102 ? 5.396 -0.512 -8.081 1.00 97.94 102 GLY A CA 1
ATOM 765 C C . GLY A 1 102 ? 5.311 -0.630 -6.564 1.00 97.94 102 GLY A C 1
ATOM 766 O O . GLY A 1 102 ? 4.910 -1.666 -6.031 1.00 97.94 102 GLY A O 1
ATOM 767 N N . LEU A 1 103 ? 5.704 0.434 -5.874 1.00 97.94 103 LEU A N 1
ATOM 768 C CA . LEU A 1 103 ? 5.694 0.539 -4.420 1.00 97.94 103 LEU A CA 1
ATOM 769 C C . LEU A 1 103 ? 4.408 1.226 -3.951 1.00 97.94 103 LEU A C 1
ATOM 771 O O . LEU A 1 103 ? 4.170 2.391 -4.271 1.00 97.94 103 LEU A O 1
ATOM 775 N N . ILE A 1 104 ? 3.611 0.522 -3.151 1.00 95.75 104 ILE A N 1
ATOM 776 C CA . ILE A 1 104 ? 2.509 1.103 -2.390 1.00 95.75 104 ILE A CA 1
ATOM 777 C C . ILE A 1 104 ? 3.050 1.667 -1.074 1.00 95.75 104 ILE A C 1
ATOM 779 O O . ILE A 1 104 ? 3.947 1.081 -0.464 1.00 95.75 104 ILE A O 1
ATOM 783 N N . THR A 1 105 ? 2.497 2.790 -0.626 1.00 85.88 105 THR A N 1
ATOM 784 C CA . THR A 1 105 ? 2.803 3.390 0.678 1.00 85.88 105 THR A CA 1
ATOM 785 C C . THR A 1 105 ? 1.555 3.472 1.573 1.00 85.88 105 THR A C 1
ATOM 787 O O . THR A 1 105 ? 0.426 3.375 1.076 1.00 85.88 105 THR A O 1
ATOM 790 N N . PRO A 1 106 ? 1.699 3.689 2.897 1.00 76.44 106 PRO A N 1
ATOM 791 C CA . PRO A 1 106 ? 0.564 3.840 3.817 1.00 76.44 106 PRO A CA 1
ATOM 792 C C . PRO A 1 106 ? -0.384 4.998 3.469 1.00 76.44 106 PRO A C 1
ATOM 794 O O . PRO A 1 106 ? -1.553 4.996 3.845 1.00 76.44 106 PRO A O 1
ATOM 797 N N . GLU A 1 107 ? 0.095 6.008 2.739 1.00 72.44 107 GLU A N 1
ATOM 798 C CA . GLU A 1 107 ? -0.721 7.107 2.198 1.00 72.44 107 GLU A CA 1
ATOM 799 C C . GLU A 1 107 ? -1.706 6.638 1.119 1.00 72.44 107 GLU A C 1
ATOM 801 O O . GLU A 1 107 ? -2.622 7.375 0.767 1.00 72.44 107 GLU A O 1
ATOM 806 N N . GLY A 1 108 ? -1.534 5.423 0.593 1.00 78.50 108 GLY A N 1
ATOM 807 C CA . GLY A 1 108 ? -2.232 4.964 -0.599 1.00 78.50 108 GLY A CA 1
ATOM 808 C C . GLY A 1 108 ? -1.620 5.519 -1.883 1.00 78.50 108 GLY A C 1
ATOM 809 O O . GLY A 1 108 ? -2.312 5.566 -2.895 1.00 78.50 108 GLY A O 1
ATOM 810 N N . ASN A 1 109 ? -0.349 5.930 -1.861 1.00 89.50 109 ASN A N 1
ATOM 811 C CA . ASN A 1 109 ? 0.392 6.251 -3.077 1.00 89.50 109 ASN A CA 1
ATOM 812 C C . ASN A 1 109 ? 0.902 4.964 -3.723 1.00 89.50 109 ASN A C 1
ATOM 814 O O . ASN A 1 109 ? 1.260 4.023 -3.023 1.00 89.50 109 ASN A O 1
ATOM 818 N N . PHE A 1 110 ? 0.972 4.955 -5.048 1.00 96.94 110 PHE A N 1
ATOM 819 C CA . PHE A 1 110 ? 1.562 3.902 -5.859 1.00 96.94 110 PHE A CA 1
ATOM 820 C C . PHE A 1 110 ? 2.652 4.499 -6.745 1.00 96.94 110 PHE A C 1
ATOM 822 O O . PHE A 1 110 ? 2.374 5.074 -7.802 1.00 96.94 110 PHE A O 1
ATOM 829 N N . TRP A 1 111 ? 3.894 4.380 -6.288 1.00 97.56 111 TRP A N 1
ATOM 830 C CA . TRP A 1 111 ? 5.078 4.784 -7.035 1.00 97.56 111 TRP A CA 1
ATOM 831 C C . TRP A 1 111 ? 5.419 3.722 -8.062 1.00 97.56 111 TRP A C 1
ATOM 833 O O . TRP A 1 111 ? 5.588 2.552 -7.719 1.00 97.56 111 TRP A O 1
ATOM 843 N N . ASN A 1 112 ? 5.498 4.116 -9.324 1.00 95.94 112 ASN A N 1
ATOM 844 C CA . ASN A 1 112 ? 5.674 3.172 -10.412 1.00 95.94 112 ASN A CA 1
ATOM 845 C C . ASN A 1 112 ? 6.435 3.787 -11.584 1.00 95.94 112 ASN A C 1
ATOM 847 O O . ASN A 1 112 ? 6.720 4.986 -11.621 1.00 95.94 112 ASN A O 1
ATOM 851 N N . THR A 1 113 ? 6.791 2.934 -12.540 1.00 95.56 113 THR A N 1
ATOM 852 C CA . THR A 1 113 ? 7.484 3.345 -13.761 1.00 95.56 113 THR A CA 1
ATOM 853 C C . THR A 1 113 ? 6.798 2.751 -14.979 1.00 95.56 113 THR A C 1
ATOM 855 O O . THR A 1 113 ? 6.710 1.530 -15.109 1.00 95.56 113 THR A O 1
ATOM 858 N N . THR A 1 114 ? 6.309 3.591 -15.884 1.00 92.56 114 THR A N 1
ATOM 859 C CA . THR A 1 114 ? 5.556 3.162 -17.075 1.00 92.56 114 THR A CA 1
ATOM 860 C C . THR A 1 114 ? 5.887 4.044 -18.276 1.00 92.56 114 THR A C 1
ATOM 862 O O . THR A 1 114 ? 6.517 5.090 -18.149 1.00 92.56 114 THR A O 1
ATOM 865 N N . ALA A 1 115 ? 5.450 3.613 -19.461 1.00 89.44 115 ALA A N 1
ATOM 866 C CA . ALA A 1 115 ? 5.528 4.409 -20.683 1.00 89.44 115 ALA A CA 1
ATOM 867 C C . ALA A 1 115 ? 4.389 5.432 -20.814 1.00 89.44 115 ALA A C 1
ATOM 869 O O . ALA A 1 115 ? 4.430 6.256 -21.720 1.00 89.44 115 ALA A O 1
ATOM 870 N N . THR A 1 116 ? 3.360 5.354 -19.969 1.00 87.62 116 THR A N 1
ATOM 871 C CA . THR A 1 116 ? 2.119 6.125 -20.107 1.00 87.62 116 THR A CA 1
ATOM 872 C C . THR A 1 116 ? 1.690 6.749 -18.790 1.00 87.62 116 THR A C 1
ATOM 874 O O . THR A 1 116 ? 1.795 6.115 -17.735 1.00 87.62 116 THR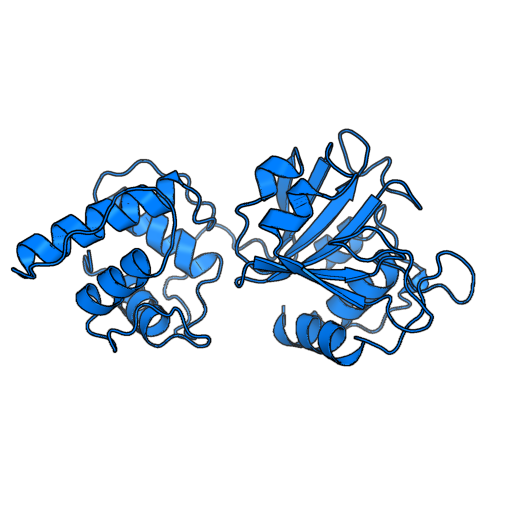 A O 1
ATOM 877 N N . ASP A 1 117 ? 1.124 7.945 -18.876 1.00 82.88 117 ASP A N 1
ATOM 878 C CA . ASP A 1 117 ? 0.414 8.620 -17.795 1.00 82.88 117 ASP A CA 1
ATOM 879 C C . ASP A 1 117 ? -0.721 7.726 -17.273 1.00 82.88 117 ASP A C 1
ATOM 881 O O . ASP A 1 117 ? -1.488 7.155 -18.055 1.00 82.88 117 ASP A O 1
ATOM 885 N N . TRP A 1 118 ? -0.790 7.548 -15.952 1.00 84.25 118 TRP A N 1
ATOM 886 C CA . TRP A 1 118 ? -1.784 6.674 -15.333 1.00 84.25 118 TRP A CA 1
ATOM 887 C C . TRP A 1 118 ? -3.220 7.210 -15.446 1.00 84.25 118 TRP A C 1
ATOM 889 O O . TRP A 1 118 ? -4.148 6.404 -15.442 1.00 84.25 118 TRP A O 1
ATOM 899 N N . ASP A 1 119 ? -3.405 8.530 -15.528 1.00 82.25 119 ASP A N 1
ATOM 900 C CA . ASP A 1 119 ? -4.714 9.192 -15.497 1.00 82.25 119 ASP A CA 1
ATOM 901 C C . ASP A 1 119 ? -5.345 9.239 -16.893 1.00 82.25 119 ASP A C 1
ATOM 903 O O . ASP A 1 119 ? -6.474 8.804 -17.108 1.00 82.25 119 ASP A O 1
ATOM 907 N N . ASN A 1 120 ? -4.577 9.706 -17.881 1.00 81.44 120 ASN A N 1
ATOM 908 C CA . ASN A 1 120 ? -5.079 9.949 -19.238 1.00 81.44 120 ASN A CA 1
ATOM 909 C C . ASN A 1 120 ? -4.518 8.990 -20.306 1.00 81.44 120 ASN A C 1
ATOM 911 O O . ASN A 1 120 ? -4.884 9.099 -21.477 1.00 81.44 120 ASN A O 1
ATOM 915 N N . GLY A 1 121 ? -3.621 8.070 -19.934 1.00 81.06 121 GLY A N 1
ATOM 916 C CA . GLY A 1 121 ? -3.060 7.062 -20.836 1.00 81.06 121 GLY A CA 1
ATOM 917 C C . GLY A 1 121 ? -2.101 7.599 -21.904 1.00 81.06 121 GLY A C 1
ATOM 918 O O . GLY A 1 121 ? -1.638 6.821 -22.740 1.00 81.06 121 GLY A O 1
ATOM 919 N N . LYS A 1 122 ? -1.781 8.901 -21.911 1.00 83.75 122 LYS A N 1
ATOM 920 C CA . LYS A 1 122 ? -0.849 9.481 -22.886 1.00 83.75 122 LYS A CA 1
ATOM 921 C C . LYS A 1 122 ? 0.541 8.901 -22.687 1.00 83.75 122 LYS A C 1
ATOM 923 O O . LYS A 1 122 ? 1.026 8.796 -21.564 1.00 83.75 122 LYS A O 1
ATOM 928 N N . ILE A 1 123 ? 1.201 8.564 -23.791 1.00 82.31 123 ILE A N 1
ATOM 929 C CA . ILE A 1 123 ? 2.601 8.142 -23.765 1.00 82.31 123 ILE A CA 1
ATOM 930 C C . ILE A 1 123 ? 3.447 9.301 -23.240 1.00 82.31 123 ILE A C 1
ATOM 932 O O . ILE A 1 123 ? 3.292 10.446 -23.674 1.00 82.31 123 ILE A O 1
ATOM 936 N N . PHE A 1 124 ? 4.333 9.004 -22.296 1.00 75.75 124 PHE A N 1
ATOM 937 C CA . PHE A 1 124 ? 5.216 9.998 -21.725 1.00 75.75 124 PHE A CA 1
ATOM 938 C C . PHE A 1 124 ? 6.187 10.549 -22.761 1.00 75.75 124 PHE A C 1
ATOM 940 O O . PHE A 1 124 ? 6.827 9.819 -23.519 1.00 75.75 124 PHE A O 1
ATOM 947 N N . VAL A 1 125 ? 6.341 11.869 -22.718 1.00 62.75 125 VAL A N 1
ATOM 948 C CA . VAL A 1 125 ? 7.460 12.574 -23.337 1.00 62.75 125 VAL A CA 1
ATOM 949 C C . VAL A 1 125 ? 8.737 12.215 -22.556 1.00 62.75 125 VAL A C 1
ATOM 951 O O . VAL A 1 125 ? 8.673 11.894 -21.367 1.00 62.75 125 VAL A O 1
ATOM 954 N N . LYS A 1 126 ? 9.891 12.219 -23.235 1.00 79.56 126 LYS A N 1
ATOM 955 C CA . LYS A 1 126 ? 11.230 11.927 -22.687 1.00 79.56 126 LYS A CA 1
ATOM 956 C C . LYS A 1 126 ? 11.393 12.392 -21.226 1.00 79.56 126 LYS A C 1
ATOM 958 O O . LYS A 1 126 ? 11.047 13.521 -20.894 1.00 79.56 126 LYS A O 1
ATOM 963 N N . ASN A 1 127 ? 11.993 11.538 -20.396 1.00 85.25 127 ASN A N 1
ATOM 964 C CA . ASN A 1 127 ? 12.321 11.754 -18.981 1.00 85.25 127 ASN A CA 1
ATOM 965 C C . ASN A 1 127 ? 11.164 11.715 -17.964 1.00 85.25 127 ASN A C 1
ATOM 967 O O . ASN A 1 127 ? 11.400 12.028 -16.807 1.00 85.25 127 ASN A O 1
ATOM 971 N N . ASN A 1 128 ? 9.952 11.274 -18.312 1.00 87.00 128 ASN A N 1
ATOM 972 C CA . ASN A 1 128 ? 8.829 11.262 -17.360 1.00 87.00 128 ASN A CA 1
ATOM 973 C C . ASN A 1 128 ? 8.318 9.867 -16.953 1.00 87.00 128 ASN A C 1
ATOM 975 O O . ASN A 1 128 ? 7.150 9.706 -16.625 1.00 87.00 128 ASN A O 1
ATOM 979 N N . ALA A 1 129 ? 9.170 8.839 -16.993 1.00 92.56 129 ALA A N 1
ATOM 980 C CA . ALA A 1 129 ? 8.738 7.456 -16.773 1.00 92.56 129 ALA A CA 1
ATOM 981 C C . ALA A 1 129 ? 8.311 7.149 -15.331 1.00 92.56 129 ALA A C 1
ATOM 983 O O . ALA A 1 129 ? 7.472 6.276 -15.118 1.00 92.56 129 ALA A O 1
ATOM 984 N N . VAL A 1 130 ? 8.924 7.807 -14.341 1.00 95.38 130 VAL A N 1
ATOM 985 C CA . VAL A 1 130 ? 8.645 7.590 -12.916 1.00 95.38 130 VAL A CA 1
ATOM 986 C C . VAL A 1 130 ? 7.522 8.513 -12.465 1.00 95.38 130 VAL A C 1
ATOM 988 O O . VAL A 1 130 ? 7.631 9.729 -12.601 1.00 95.38 130 VAL A O 1
ATOM 991 N N . GLN A 1 131 ? 6.471 7.937 -11.886 1.00 92.88 131 GLN A N 1
ATOM 992 C CA . GLN A 1 131 ? 5.283 8.672 -11.462 1.00 92.88 131 GLN A CA 1
ATOM 993 C C . GLN A 1 131 ? 4.672 8.101 -10.180 1.00 92.88 131 GLN A C 1
ATOM 995 O O . GLN A 1 131 ? 5.028 7.014 -9.715 1.00 92.88 131 GLN A O 1
ATOM 1000 N N . VAL A 1 132 ? 3.709 8.841 -9.635 1.00 94.06 132 VAL A N 1
ATOM 1001 C CA . VAL A 1 132 ? 2.893 8.436 -8.493 1.00 94.06 132 VAL A CA 1
ATOM 1002 C C . VAL A 1 132 ? 1.416 8.519 -8.857 1.00 94.06 132 VAL A C 1
ATOM 1004 O O . VAL A 1 132 ? 0.963 9.497 -9.447 1.00 94.06 132 VAL A O 1
ATOM 1007 N N . ALA A 1 133 ? 0.665 7.485 -8.491 1.00 92.75 133 ALA A N 1
ATOM 1008 C CA . ALA A 1 133 ? -0.783 7.431 -8.639 1.00 92.75 133 ALA A CA 1
ATOM 1009 C C . ALA A 1 133 ? -1.442 7.119 -7.288 1.00 92.75 133 ALA A C 1
ATOM 1011 O O . ALA A 1 133 ? -0.835 6.429 -6.467 1.00 92.75 133 ALA A O 1
ATOM 1012 N N . PRO A 1 134 ? -2.695 7.528 -7.039 1.00 90.56 134 PRO A N 1
ATOM 1013 C CA . PRO A 1 134 ? -3.471 6.970 -5.940 1.00 90.56 134 PRO A CA 1
ATOM 1014 C C . PRO A 1 134 ? -3.703 5.476 -6.199 1.00 90.56 134 PR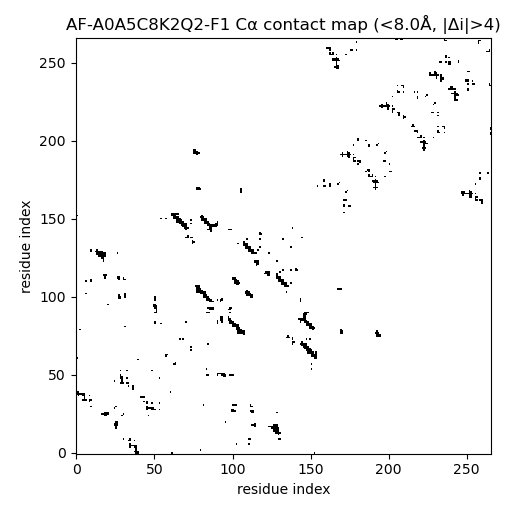O A C 1
ATOM 1016 O O . PRO A 1 134 ? -4.342 5.111 -7.185 1.00 90.56 134 PRO A O 1
ATOM 1019 N N . TRP A 1 135 ? -3.219 4.601 -5.315 1.00 93.69 135 TRP A N 1
ATOM 1020 C CA . TRP A 1 135 ? -3.292 3.144 -5.464 1.00 93.69 135 TRP A CA 1
ATOM 1021 C C . TRP A 1 135 ? -4.716 2.665 -5.753 1.00 93.69 135 TRP A C 1
ATOM 1023 O O . TRP A 1 135 ? -4.954 1.930 -6.711 1.00 93.69 135 TRP A O 1
ATOM 1033 N N . SER A 1 136 ? -5.692 3.150 -4.983 1.00 87.69 136 SER A N 1
ATOM 1034 C CA . SER A 1 136 ? -7.093 2.779 -5.177 1.00 87.69 136 SER A CA 1
ATOM 1035 C C . SER A 1 136 ? -7.611 3.126 -6.572 1.00 87.69 136 SER A C 1
ATOM 1037 O O . SER A 1 136 ? -8.348 2.332 -7.149 1.00 87.69 136 SER A O 1
ATOM 1039 N N . SER A 1 137 ? -7.215 4.274 -7.127 1.00 89.94 137 SER A N 1
ATOM 1040 C CA . SER A 1 137 ? -7.599 4.688 -8.481 1.00 89.94 137 SER A CA 1
ATOM 1041 C C . SER A 1 137 ? -6.837 3.887 -9.533 1.00 89.94 137 SER A C 1
ATOM 1043 O O . SER A 1 137 ? -7.434 3.411 -10.497 1.00 89.94 137 SER A O 1
ATOM 1045 N N . TYR A 1 138 ? -5.546 3.640 -9.298 1.00 93.56 138 TYR A N 1
ATOM 1046 C CA . TYR A 1 138 ? -4.690 2.857 -10.182 1.00 93.56 138 TYR A CA 1
ATOM 1047 C C . TYR A 1 138 ? -5.236 1.440 -10.411 1.00 93.56 138 TYR A C 1
ATOM 1049 O O . TYR A 1 138 ? -5.316 0.984 -11.554 1.00 93.56 138 TYR A O 1
ATOM 1057 N N . THR A 1 139 ? -5.726 0.770 -9.354 1.00 91.94 139 THR A N 1
ATOM 1058 C CA . THR A 1 139 ? -6.392 -0.545 -9.487 1.00 91.94 139 THR A CA 1
ATOM 1059 C C . THR A 1 139 ? -7.613 -0.510 -10.415 1.00 91.94 139 THR A C 1
ATOM 1061 O O . THR A 1 139 ? -7.956 -1.528 -11.018 1.00 91.94 139 THR A O 1
ATOM 1064 N N . GLY A 1 140 ? -8.243 0.658 -10.583 1.00 88.06 140 GLY A N 1
ATOM 1065 C CA . GLY A 1 140 ? -9.390 0.909 -11.455 1.00 88.06 140 GLY A CA 1
ATOM 1066 C C . GLY A 1 140 ? -9.027 1.184 -12.916 1.00 88.06 140 GLY A C 1
ATOM 1067 O O . GLY A 1 140 ? -9.780 0.775 -13.796 1.00 88.06 140 GLY A O 1
ATOM 1068 N N . VAL A 1 141 ? -7.833 1.706 -13.205 1.00 87.19 141 VAL A N 1
ATOM 1069 C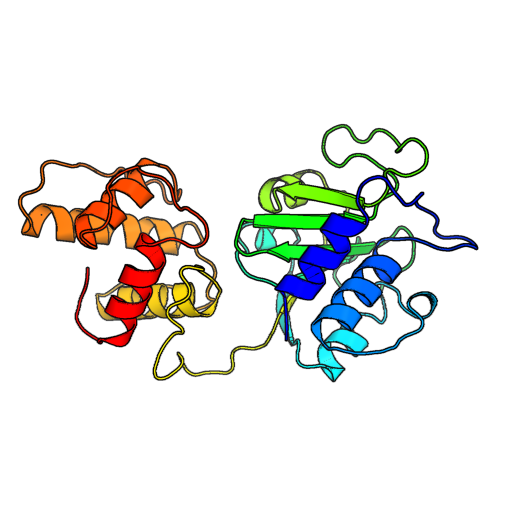 CA . VAL A 1 141 ? -7.422 2.088 -14.576 1.00 87.19 141 VAL A CA 1
ATOM 1070 C C . VAL A 1 141 ? -6.380 1.166 -15.212 1.00 87.19 141 VAL A C 1
ATOM 1072 O O . VAL A 1 141 ? -6.296 1.084 -16.432 1.00 87.19 141 VAL A O 1
ATOM 1075 N N . THR A 1 142 ? -5.624 0.398 -14.421 1.00 88.75 142 THR A N 1
ATOM 1076 C CA . THR A 1 142 ? -4.643 -0.548 -14.978 1.00 88.75 142 THR A CA 1
ATOM 1077 C C . THR A 1 142 ? -5.312 -1.641 -15.813 1.00 88.75 142 THR A C 1
ATOM 1079 O O . THR A 1 142 ? -6.343 -2.182 -15.415 1.00 88.75 142 THR A O 1
ATOM 1082 N N . ARG A 1 143 ? -4.705 -2.041 -16.934 1.00 89.62 143 ARG A N 1
ATOM 1083 C CA .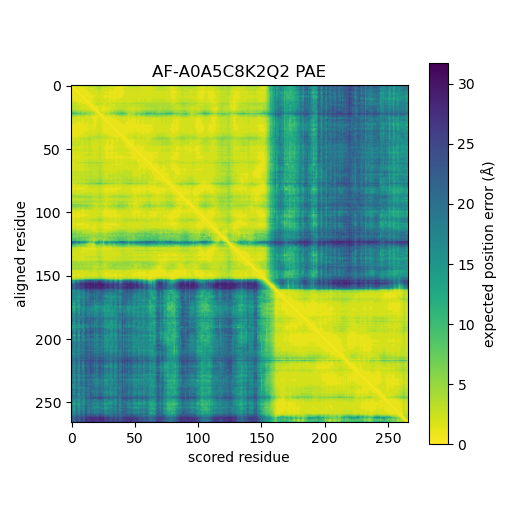 ARG A 1 143 ? -5.153 -3.214 -17.712 1.00 89.62 143 ARG A CA 1
ATOM 1084 C C . ARG A 1 143 ? -4.898 -4.549 -17.000 1.00 89.62 143 ARG A C 1
ATOM 1086 O O . ARG A 1 143 ? -5.457 -5.570 -17.381 1.00 89.62 143 ARG A O 1
ATOM 1093 N N . LEU A 1 144 ? -4.047 -4.555 -15.975 1.00 92.31 144 LEU A N 1
ATOM 1094 C CA . LEU A 1 144 ? -3.630 -5.751 -15.243 1.00 92.31 144 LEU A CA 1
ATOM 1095 C C . LEU A 1 144 ? -4.636 -6.059 -14.133 1.00 92.31 144 LEU A C 1
ATOM 1097 O O . LEU A 1 144 ? -4.369 -5.832 -12.957 1.00 92.31 144 LEU A O 1
ATOM 1101 N N . LYS A 1 145 ? -5.847 -6.478 -14.511 1.00 92.50 145 LYS A N 1
ATOM 1102 C CA . LYS A 1 145 ? -6.956 -6.705 -13.565 1.00 92.50 145 LYS A CA 1
ATOM 1103 C C . LYS A 1 145 ? -6.936 -8.077 -12.901 1.00 92.50 145 LYS A C 1
ATOM 1105 O O . LYS A 1 145 ? -7.470 -8.219 -11.800 1.00 92.50 145 LYS A O 1
ATOM 1110 N N . ALA A 1 146 ? -6.377 -9.062 -13.598 1.00 94.62 146 ALA A N 1
ATOM 1111 C CA . ALA A 1 146 ? -6.557 -10.469 -13.279 1.00 94.62 146 ALA A CA 1
ATOM 1112 C C . ALA A 1 146 ? -5.868 -10.859 -11.971 1.00 94.62 146 ALA A C 1
ATOM 1114 O O . ALA A 1 146 ? -6.517 -11.456 -11.114 1.00 94.62 146 ALA A O 1
ATOM 1115 N N . HIS A 1 147 ? -4.606 -10.462 -11.784 1.00 97.25 147 HIS A N 1
ATOM 1116 C CA . HIS A 1 147 ? -3.854 -10.856 -10.601 1.00 97.25 147 HIS A CA 1
ATOM 1117 C C . HIS A 1 147 ? -2.903 -9.767 -10.099 1.00 97.25 147 HIS A C 1
ATOM 1119 O O . HIS A 1 147 ? -2.207 -9.110 -10.875 1.00 97.25 147 HIS A O 1
ATOM 1125 N N . THR A 1 148 ? -2.861 -9.616 -8.778 1.00 97.75 148 THR A N 1
ATOM 1126 C CA . THR A 1 148 ? -1.888 -8.831 -8.025 1.00 97.75 148 THR A CA 1
ATOM 1127 C C . THR A 1 148 ? -1.407 -9.637 -6.823 1.00 97.75 148 THR A C 1
ATOM 1129 O O . THR A 1 148 ? -2.214 -10.188 -6.073 1.00 97.75 148 THR A O 1
ATOM 1132 N N . GLU A 1 149 ? -0.099 -9.634 -6.598 1.00 97.81 149 GLU A N 1
ATOM 1133 C CA . GLU A 1 149 ? 0.518 -10.036 -5.340 1.00 97.81 149 GLU A CA 1
ATOM 1134 C C . GLU A 1 149 ? 1.066 -8.800 -4.627 1.00 97.81 149 GLU A C 1
ATOM 1136 O O . GLU A 1 149 ? 1.724 -7.969 -5.254 1.00 97.81 149 GLU A O 1
ATOM 1141 N N . ILE A 1 150 ? 0.836 -8.680 -3.319 1.00 96.50 150 ILE A N 1
ATOM 1142 C CA . ILE A 1 150 ? 1.513 -7.662 -2.507 1.00 96.50 150 ILE A CA 1
ATOM 1143 C C . ILE A 1 150 ? 2.606 -8.344 -1.707 1.00 96.50 150 ILE A C 1
ATOM 1145 O O . ILE A 1 150 ? 2.340 -9.258 -0.926 1.00 96.50 150 ILE A O 1
ATOM 1149 N N . TRP A 1 151 ? 3.826 -7.860 -1.908 1.00 97.00 151 TRP A N 1
ATOM 1150 C CA . TRP A 1 151 ? 5.024 -8.281 -1.207 1.00 97.00 151 TRP A CA 1
ATOM 1151 C C . TRP A 1 151 ? 5.405 -7.208 -0.193 1.00 97.00 151 TRP A C 1
ATOM 1153 O O . TRP A 1 151 ? 5.849 -6.116 -0.554 1.00 97.00 151 TRP A O 1
ATOM 1163 N N . ALA A 1 152 ? 5.199 -7.508 1.080 1.00 92.69 152 ALA A N 1
ATOM 1164 C CA . ALA A 1 152 ? 5.467 -6.615 2.202 1.00 92.69 152 ALA A CA 1
ATOM 1165 C C . ALA A 1 152 ? 6.224 -7.391 3.281 1.00 92.69 152 ALA A C 1
ATOM 1167 O O . ALA A 1 152 ? 6.346 -8.604 3.189 1.00 92.69 152 ALA A O 1
ATOM 1168 N N . VAL A 1 153 ? 6.772 -6.718 4.289 1.00 85.44 153 VAL A N 1
ATOM 1169 C CA . VAL A 1 153 ? 7.371 -7.445 5.416 1.00 85.44 153 VAL A CA 1
ATOM 1170 C C . VAL A 1 153 ? 6.266 -8.281 6.068 1.00 85.44 153 VAL A C 1
ATOM 1172 O O . VAL A 1 153 ? 5.225 -7.726 6.428 1.00 85.44 153 VAL A O 1
ATOM 1175 N N . GLU A 1 154 ? 6.471 -9.600 6.190 1.00 67.94 154 GLU A N 1
ATOM 1176 C CA . GLU A 1 154 ? 5.587 -10.417 7.023 1.00 67.94 154 GLU A CA 1
ATOM 1177 C C . GLU A 1 154 ? 5.785 -9.965 8.451 1.00 67.94 154 GLU A C 1
ATOM 1179 O O . GLU A 1 154 ? 6.815 -10.214 9.076 1.00 67.94 154 GLU A O 1
ATOM 1184 N N . GLU A 1 155 ? 4.793 -9.287 8.986 1.00 57.62 155 GLU A N 1
ATOM 1185 C CA . GLU A 1 155 ? 4.774 -9.035 10.411 1.00 57.62 155 GLU A CA 1
ATOM 1186 C C . GLU A 1 155 ? 4.153 -10.276 11.042 1.00 57.62 155 GLU A C 1
ATOM 1188 O O . GLU A 1 155 ? 2.931 -10.366 11.218 1.00 57.62 155 GLU A O 1
ATOM 1193 N N . THR A 1 156 ? 5.020 -11.279 11.249 1.00 43.25 156 THR A N 1
ATOM 1194 C CA . THR A 1 156 ? 4.716 -12.566 11.872 1.00 43.25 156 THR A CA 1
ATOM 1195 C C . THR A 1 156 ? 3.986 -12.336 13.186 1.00 43.25 156 THR A C 1
ATOM 1197 O O . THR A 1 156 ? 4.581 -11.881 14.159 1.00 43.25 156 THR A O 1
ATOM 1200 N N . GLY A 1 157 ? 2.701 -12.684 13.204 1.00 41.28 157 GLY A N 1
ATOM 1201 C CA . GLY A 1 157 ? 2.104 -13.520 14.247 1.00 41.28 157 GLY A CA 1
ATOM 1202 C C . GLY A 1 157 ? 2.040 -13.014 15.687 1.00 41.28 157 GLY A C 1
ATOM 1203 O O . GLY A 1 157 ? 1.508 -13.733 16.517 1.00 41.28 157 GLY A O 1
ATOM 1204 N N . ASN A 1 158 ? 2.509 -11.815 16.001 1.00 39.47 158 ASN A N 1
ATOM 1205 C CA . ASN A 1 158 ? 2.215 -11.135 17.250 1.00 39.47 158 ASN A CA 1
ATOM 1206 C C . ASN A 1 158 ? 2.133 -9.651 16.929 1.00 39.47 158 ASN A C 1
ATOM 1208 O O . ASN A 1 158 ? 3.063 -9.083 16.357 1.00 39.47 158 ASN A O 1
ATOM 1212 N N . THR A 1 159 ? 1.033 -9.008 17.318 1.00 46.53 159 THR A N 1
ATOM 1213 C CA . THR A 1 159 ? 1.070 -7.581 17.637 1.00 46.53 159 THR A CA 1
ATOM 1214 C C . THR A 1 159 ? 2.368 -7.366 18.417 1.00 46.53 159 THR A C 1
ATOM 1216 O O . THR A 1 159 ? 2.563 -8.083 19.406 1.00 46.53 159 THR A O 1
ATOM 1219 N N . PRO A 1 160 ? 3.296 -6.497 17.973 1.00 48.91 160 PRO A N 1
ATOM 1220 C CA . PRO A 1 160 ? 4.455 -6.160 18.776 1.00 48.91 160 PRO A CA 1
ATOM 1221 C C . PRO A 1 160 ? 3.946 -5.921 20.190 1.00 48.91 160 PRO A C 1
ATOM 1223 O O . PRO A 1 160 ? 2.925 -5.247 20.358 1.00 48.91 160 PRO A O 1
ATOM 1226 N N . THR A 1 161 ? 4.618 -6.475 21.198 1.00 55.41 161 THR A N 1
ATOM 1227 C CA . THR A 1 161 ? 4.294 -6.193 22.605 1.00 55.41 161 THR A CA 1
ATOM 1228 C C . THR A 1 161 ? 4.178 -4.685 22.858 1.00 55.41 161 THR A C 1
ATOM 1230 O O . THR A 1 161 ? 3.511 -4.276 23.803 1.00 55.41 161 THR A O 1
ATOM 1233 N N . GLN A 1 162 ? 4.770 -3.868 21.974 1.00 76.56 162 GLN A N 1
ATOM 1234 C CA . GLN A 1 162 ? 4.588 -2.432 21.888 1.00 76.56 162 GLN A CA 1
ATOM 1235 C C . GLN A 1 162 ? 4.774 -1.922 20.440 1.00 76.56 162 GLN A C 1
ATOM 1237 O O . GLN A 1 162 ? 5.824 -2.134 19.837 1.00 76.56 162 GLN A O 1
ATOM 1242 N N . LEU A 1 163 ? 3.774 -1.239 19.875 1.00 84.38 163 LEU A N 1
ATOM 1243 C CA . LEU A 1 163 ? 3.871 -0.470 18.628 1.00 84.38 163 LEU A CA 1
ATOM 1244 C C . LEU A 1 163 ? 4.926 0.636 18.749 1.00 84.38 163 LEU A C 1
ATOM 1246 O O . LEU A 1 163 ? 5.024 1.297 19.789 1.00 84.38 163 LEU A O 1
ATOM 1250 N N . GLU A 1 164 ? 5.641 0.909 17.660 1.00 84.56 164 GLU A N 1
ATOM 1251 C CA . GLU A 1 164 ? 6.418 2.142 17.540 1.00 84.56 164 GLU A CA 1
ATOM 1252 C C . GLU A 1 164 ? 5.477 3.358 17.568 1.00 84.56 164 GLU A C 1
ATOM 1254 O O . GLU A 1 164 ? 4.370 3.319 17.031 1.00 84.56 164 GLU A O 1
ATOM 1259 N N . VAL A 1 165 ? 5.900 4.434 18.235 1.00 87.00 165 VAL A N 1
ATOM 1260 C CA . VAL A 1 165 ? 5.135 5.684 18.330 1.00 87.00 165 VAL A CA 1
ATOM 1261 C C . VAL A 1 165 ? 5.741 6.698 17.362 1.00 87.00 165 VAL A C 1
ATOM 1263 O O . VAL A 1 165 ? 6.442 7.625 17.767 1.00 87.00 165 VAL A O 1
ATOM 1266 N N . ASP A 1 166 ? 5.498 6.484 16.075 1.00 76.50 166 ASP A N 1
ATOM 1267 C CA . ASP A 1 166 ? 6.106 7.221 14.959 1.00 76.50 166 ASP A CA 1
ATOM 1268 C C . ASP A 1 166 ? 5.120 8.158 14.235 1.00 76.50 166 ASP A C 1
ATOM 1270 O O . ASP A 1 166 ? 5.525 9.011 13.444 1.00 76.50 166 ASP A O 1
ATOM 1274 N N . GLY A 1 167 ? 3.818 8.027 14.510 1.00 82.50 167 GLY A N 1
ATOM 1275 C CA . GLY A 1 167 ? 2.774 8.804 13.850 1.00 82.50 167 GLY A CA 1
ATOM 1276 C C . GLY A 1 167 ? 2.414 8.326 12.445 1.00 82.50 167 GLY A C 1
ATOM 1277 O O . GLY A 1 167 ? 1.705 9.051 11.740 1.00 82.50 167 GLY A O 1
ATOM 1278 N N . TYR A 1 168 ? 2.853 7.130 12.044 1.00 81.19 168 TYR A N 1
ATOM 1279 C CA . TYR A 1 168 ? 2.492 6.489 10.783 1.00 81.19 168 TYR A CA 1
ATOM 1280 C C . TYR A 1 168 ? 1.565 5.294 11.024 1.00 81.19 168 TYR A C 1
ATOM 1282 O O . TYR A 1 168 ? 1.856 4.345 11.748 1.00 81.19 168 TYR A O 1
ATOM 1290 N N . ASP A 1 169 ? 0.409 5.308 10.368 1.00 80.00 169 ASP A N 1
ATOM 1291 C CA . ASP A 1 169 ? -0.617 4.281 10.514 1.00 80.00 169 ASP A CA 1
ATOM 1292 C C . ASP A 1 169 ? -0.379 3.108 9.557 1.00 80.00 169 ASP A C 1
ATOM 1294 O O . ASP A 1 169 ? -1.187 2.814 8.678 1.00 80.00 169 ASP A O 1
ATOM 1298 N N . GLY A 1 170 ? 0.785 2.473 9.707 1.00 74.50 170 GLY A N 1
ATOM 1299 C CA . GLY A 1 170 ? 1.163 1.270 8.970 1.00 74.50 170 GLY A CA 1
ATOM 1300 C C . GLY A 1 170 ? 0.375 0.021 9.386 1.00 74.50 170 GLY A C 1
ATOM 1301 O O . GLY A 1 170 ? -0.522 0.069 10.231 1.00 74.50 170 GLY A O 1
ATOM 1302 N N . LEU A 1 171 ? 0.758 -1.116 8.800 1.00 71.50 171 LEU A N 1
ATOM 1303 C CA . LEU A 1 171 ? 0.093 -2.412 8.965 1.00 71.50 171 LEU A CA 1
ATOM 1304 C C . LEU A 1 171 ? -0.090 -2.795 10.447 1.00 71.50 171 LEU A C 1
ATOM 1306 O O . LEU A 1 171 ? -1.198 -3.139 10.854 1.00 71.50 171 LEU A O 1
ATOM 1310 N N . LEU A 1 172 ? 0.959 -2.657 11.268 1.00 76.56 172 LEU A N 1
ATOM 1311 C CA . LEU A 1 172 ? 0.918 -2.932 12.713 1.00 76.56 172 LEU A CA 1
ATOM 1312 C C . LEU A 1 172 ? -0.116 -2.098 13.459 1.00 76.56 172 LEU A C 1
ATOM 1314 O O . LEU A 1 172 ? -0.876 -2.632 14.267 1.00 76.56 172 LE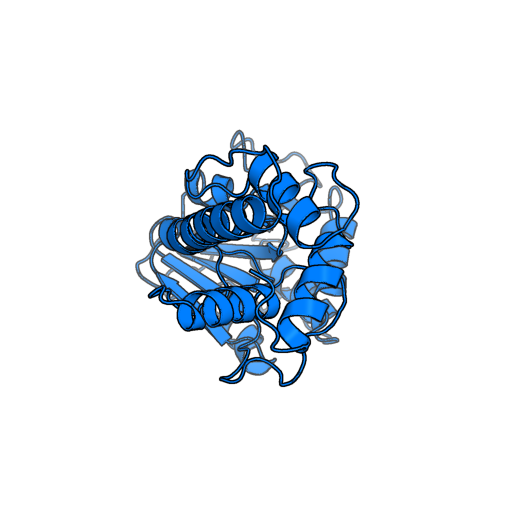U A O 1
ATOM 1318 N N . THR A 1 173 ? -0.164 -0.796 13.175 1.00 86.81 173 THR A N 1
ATOM 1319 C CA . THR A 1 173 ? -1.120 0.111 13.812 1.00 86.81 173 THR A CA 1
ATOM 1320 C C . THR A 1 173 ? -2.543 -0.340 13.493 1.00 86.81 173 THR A C 1
ATOM 1322 O O . THR A 1 173 ? -3.374 -0.438 14.392 1.00 86.81 173 THR A O 1
ATOM 1325 N N . TRP A 1 174 ? -2.822 -0.711 12.241 1.00 87.88 174 TRP A N 1
ATOM 1326 C CA . TRP A 1 174 ? -4.149 -1.184 11.846 1.00 87.88 174 TRP A CA 1
ATOM 1327 C C . TRP A 1 174 ? -4.490 -2.586 12.353 1.00 87.88 174 TRP A C 1
ATOM 1329 O O . TRP A 1 174 ? -5.630 -2.793 12.763 1.00 87.88 174 TRP A O 1
ATOM 1339 N N . LYS A 1 175 ? -3.530 -3.517 12.427 1.00 84.56 175 LYS A N 1
ATOM 1340 C CA . LYS A 1 175 ? -3.734 -4.821 13.083 1.00 84.56 175 LYS A CA 1
ATOM 1341 C C . LYS A 1 175 ? -4.084 -4.639 14.556 1.00 84.56 175 LYS A C 1
ATOM 1343 O O . LYS A 1 175 ? -4.995 -5.295 15.059 1.00 84.56 175 LYS A O 1
ATOM 1348 N N . ALA A 1 176 ? -3.408 -3.716 15.239 1.00 88.19 176 ALA A N 1
ATOM 1349 C CA . ALA A 1 176 ? -3.698 -3.387 16.628 1.00 88.19 176 ALA A CA 1
ATOM 1350 C C . ALA A 1 176 ? -5.084 -2.740 16.780 1.00 88.19 176 ALA A C 1
ATOM 1352 O O . ALA A 1 176 ? -5.832 -3.130 17.672 1.00 88.19 176 ALA A O 1
ATOM 1353 N N . VAL A 1 177 ? -5.482 -1.834 15.876 1.00 91.56 177 VAL A N 1
ATOM 1354 C CA . VAL A 1 177 ? -6.853 -1.289 15.842 1.00 91.56 177 VAL A CA 1
ATOM 1355 C C . VAL A 1 177 ? -7.886 -2.398 15.629 1.00 91.56 177 VAL A C 1
ATOM 1357 O O . VAL A 1 177 ? -8.841 -2.479 16.393 1.00 91.56 177 VAL A O 1
ATOM 1360 N N . GLN A 1 178 ? -7.701 -3.276 14.640 1.00 91.12 178 GLN A N 1
ATOM 1361 C CA . GLN A 1 178 ? -8.612 -4.396 14.363 1.00 91.12 178 GLN A CA 1
ATOM 1362 C C . GLN A 1 178 ? -8.713 -5.351 15.550 1.00 91.12 178 GLN A C 1
ATOM 1364 O O . GLN A 1 178 ? -9.812 -5.738 15.934 1.00 91.12 178 GLN A O 1
ATOM 1369 N N . THR A 1 179 ? -7.581 -5.680 16.171 1.00 89.62 179 THR A N 1
ATOM 1370 C CA . THR A 1 179 ? -7.536 -6.490 17.394 1.00 89.62 179 THR A CA 1
ATOM 1371 C C . THR A 1 179 ? -8.309 -5.812 18.520 1.00 89.62 179 THR A C 1
ATOM 1373 O O . THR A 1 179 ? -9.164 -6.437 19.140 1.00 89.62 179 THR A O 1
ATOM 1376 N N . SER A 1 180 ? -8.071 -4.518 18.746 1.00 90.56 180 SER A N 1
ATOM 1377 C CA . SER A 1 180 ? -8.756 -3.737 19.780 1.00 90.56 180 SER A CA 1
ATOM 1378 C C . SER A 1 180 ? -10.266 -3.662 19.540 1.00 90.56 180 SER A C 1
ATOM 1380 O O . SER A 1 180 ? -11.034 -3.744 20.492 1.00 90.56 180 SER A O 1
ATOM 1382 N N . LEU A 1 181 ? -10.702 -3.547 18.283 1.00 93.88 181 LEU A N 1
ATOM 1383 C CA . LEU A 1 181 ? -12.116 -3.593 17.911 1.00 93.88 181 LEU A CA 1
ATOM 1384 C C . LEU A 1 181 ? -12.701 -4.997 18.143 1.00 93.88 181 LEU A C 1
ATOM 1386 O O . LEU A 1 181 ? -13.773 -5.137 18.722 1.00 93.88 181 LEU A O 1
ATOM 1390 N N . ASN A 1 182 ? -11.990 -6.061 17.772 1.00 91.69 182 ASN A N 1
ATOM 1391 C CA . ASN A 1 182 ? -12.460 -7.425 18.024 1.00 91.69 182 ASN A CA 1
ATOM 1392 C C . ASN A 1 182 ? -12.617 -7.722 19.523 1.00 91.69 182 ASN A C 1
ATOM 1394 O O . ASN A 1 182 ? -13.579 -8.379 19.915 1.00 91.69 182 ASN A O 1
ATOM 1398 N N . LEU A 1 183 ? -11.739 -7.174 20.373 1.00 89.75 183 LEU A N 1
ATOM 1399 C CA . LEU A 1 183 ? -11.851 -7.291 21.833 1.00 89.75 183 LEU A CA 1
ATOM 1400 C C . LEU A 1 183 ? -13.138 -6.670 22.400 1.00 89.75 183 LEU A C 1
ATOM 1402 O O . LEU A 1 183 ? -13.603 -7.110 23.448 1.00 89.75 183 LEU A O 1
ATOM 1406 N N . ILE A 1 184 ? -13.727 -5.684 21.716 1.00 90.69 184 ILE A N 1
ATOM 1407 C CA . ILE A 1 184 ? -14.990 -5.045 22.122 1.00 90.69 184 ILE A CA 1
ATOM 1408 C C . ILE A 1 184 ? -16.212 -5.577 21.351 1.00 90.69 184 ILE A C 1
ATOM 1410 O O . ILE A 1 184 ? -17.286 -4.983 21.418 1.00 90.69 184 ILE A O 1
ATOM 1414 N N . GLY A 1 185 ? -16.072 -6.709 20.649 1.00 91.88 185 GLY A N 1
ATOM 1415 C CA . GLY A 1 185 ? -17.197 -7.470 20.092 1.00 91.88 185 GLY A CA 1
ATOM 1416 C C . GLY A 1 185 ? -17.362 -7.421 18.572 1.00 91.88 185 GLY A C 1
ATOM 1417 O O . GLY A 1 185 ? -18.337 -7.969 18.059 1.00 91.88 185 GLY A O 1
ATOM 1418 N N . TYR A 1 186 ? -16.437 -6.806 17.831 1.00 95.06 186 TYR A N 1
ATOM 1419 C CA . TYR A 1 186 ? -16.433 -6.907 16.366 1.00 95.06 186 TYR A CA 1
ATOM 1420 C C . TYR A 1 186 ? -15.807 -8.231 15.886 1.00 95.06 186 TYR A C 1
ATOM 1422 O O . TYR A 1 186 ? -15.111 -8.925 16.623 1.00 95.06 186 TYR A O 1
ATOM 1430 N N . SER A 1 187 ? -16.066 -8.606 14.631 1.00 93.12 187 SER A N 1
ATOM 1431 C CA . SER A 1 187 ? -15.508 -9.812 13.993 1.00 93.12 187 SER A CA 1
ATOM 1432 C C . SER A 1 187 ? -14.783 -9.443 12.699 1.00 93.12 187 SER A C 1
ATOM 1434 O O . SER A 1 187 ? -15.239 -9.732 11.595 1.00 93.12 187 SER A O 1
ATOM 1436 N N . LEU A 1 188 ? -13.675 -8.720 12.843 1.00 85.62 188 LEU A N 1
ATOM 1437 C CA . LEU A 1 188 ? -12.833 -8.244 11.750 1.00 85.62 188 LEU A CA 1
ATOM 1438 C C . LEU A 1 188 ? -11.712 -9.238 11.447 1.00 85.62 188 LEU A C 1
ATOM 1440 O O . LEU A 1 188 ? -11.124 -9.829 12.355 1.00 85.62 188 LEU A O 1
ATOM 1444 N N . VAL A 1 189 ? -11.351 -9.340 10.169 1.00 81.56 189 VAL A N 1
ATOM 1445 C CA . VAL A 1 189 ? -10.076 -9.940 9.765 1.00 81.56 189 VAL A CA 1
ATOM 1446 C C . VAL A 1 189 ? -8.947 -9.033 10.261 1.00 81.56 189 VAL A C 1
ATOM 1448 O O . VAL A 1 189 ? -8.984 -7.826 10.032 1.00 81.56 189 VAL A O 1
ATOM 1451 N N . VAL A 1 190 ? -7.958 -9.603 10.954 1.00 79.69 190 VAL A N 1
ATOM 1452 C CA . VAL A 1 190 ? -6.779 -8.875 11.454 1.00 79.69 190 VAL A CA 1
ATOM 1453 C C . VAL A 1 190 ? -5.672 -8.929 10.399 1.00 79.69 190 VAL A C 1
ATOM 1455 O O . VAL A 1 190 ? -4.692 -9.662 10.520 1.00 79.69 190 VAL A O 1
ATOM 1458 N N . ASP A 1 191 ? -5.864 -8.184 9.316 1.00 68.31 191 ASP A N 1
ATOM 1459 C CA . ASP A 1 191 ? -4.955 -8.127 8.164 1.00 68.31 191 ASP A CA 1
ATOM 1460 C C . ASP A 1 191 ? -4.100 -6.849 8.123 1.00 68.31 191 ASP A C 1
ATOM 1462 O O . ASP A 1 191 ? -3.160 -6.765 7.339 1.00 68.31 191 ASP A O 1
ATOM 1466 N N . GLY A 1 192 ? -4.382 -5.864 8.981 1.00 72.69 192 GLY A N 1
ATOM 1467 C CA . GLY A 1 192 ? -3.744 -4.547 8.962 1.00 72.69 192 GLY A CA 1
ATOM 1468 C C . GLY A 1 192 ? -4.235 -3.640 7.840 1.00 72.69 192 GLY A C 1
ATOM 1469 O O . GLY A 1 192 ? -3.657 -2.580 7.611 1.00 72.69 192 GLY A O 1
ATOM 1470 N N . ILE A 1 193 ? -5.298 -4.034 7.140 1.00 77.38 193 ILE A N 1
ATOM 1471 C CA . ILE A 1 193 ? -5.885 -3.284 6.041 1.00 77.38 193 ILE A CA 1
ATOM 1472 C C . ILE A 1 193 ? -7.198 -2.658 6.533 1.00 77.38 193 ILE A C 1
ATOM 1474 O O . ILE A 1 193 ? -8.181 -3.357 6.795 1.00 77.38 193 ILE A O 1
ATOM 1478 N N . PRO A 1 194 ? -7.289 -1.321 6.622 1.00 78.75 194 PRO A N 1
ATOM 1479 C CA . PRO A 1 194 ? -8.512 -0.647 7.039 1.00 78.75 194 PRO A CA 1
ATOM 1480 C C . PRO A 1 194 ? -9.560 -0.610 5.914 1.00 78.75 194 PRO A C 1
ATOM 1482 O O . PRO A 1 194 ? -9.865 0.439 5.346 1.00 78.75 194 PRO A O 1
ATOM 1485 N N . GLY A 1 195 ? -10.114 -1.775 5.567 1.00 76.81 195 GLY A N 1
ATOM 1486 C CA . GLY A 1 195 ? -11.237 -1.906 4.641 1.00 76.81 195 GLY A CA 1
ATOM 1487 C C . GLY A 1 195 ? -12.551 -1.356 5.212 1.00 76.81 195 GLY A C 1
ATOM 1488 O O . GLY A 1 195 ? -12.628 -0.958 6.374 1.00 76.81 195 GLY A O 1
ATOM 1489 N N . LYS A 1 196 ? -13.619 -1.380 4.399 1.00 82.56 196 LYS A N 1
ATOM 1490 C CA . LYS A 1 196 ? -14.938 -0.822 4.761 1.00 82.56 196 LYS A CA 1
ATOM 1491 C C . LYS A 1 196 ? -15.432 -1.306 6.131 1.00 82.56 196 LYS A C 1
ATOM 1493 O O . LYS A 1 196 ? -15.871 -0.492 6.930 1.00 82.56 196 LYS A O 1
ATOM 1498 N N . ALA A 1 197 ? -15.318 -2.607 6.412 1.00 85.94 197 ALA A N 1
ATOM 1499 C CA . ALA A 1 197 ? -15.735 -3.190 7.689 1.00 85.94 197 ALA A CA 1
ATOM 1500 C C . ALA A 1 197 ? -14.938 -2.626 8.878 1.00 85.94 197 ALA A C 1
ATOM 1502 O O . ALA A 1 197 ? -15.537 -2.182 9.855 1.00 85.94 197 ALA A O 1
ATOM 1503 N N . THR A 1 198 ? -13.605 -2.568 8.766 1.00 92.31 198 THR A N 1
ATOM 1504 C CA . THR A 1 198 ? -12.726 -1.975 9.785 1.00 92.31 198 THR A CA 1
ATOM 1505 C C . THR A 1 198 ? -13.085 -0.512 10.043 1.00 92.31 198 THR A C 1
ATOM 1507 O O . THR A 1 198 ? -13.215 -0.103 11.194 1.00 92.31 198 THR A O 1
ATOM 1510 N N . ILE A 1 199 ? -13.295 0.278 8.984 1.00 93.25 199 ILE A N 1
ATOM 1511 C CA . ILE A 1 199 ? -13.640 1.696 9.129 1.00 93.25 199 ILE A CA 1
ATOM 1512 C C . ILE A 1 199 ? -15.034 1.881 9.729 1.00 93.25 199 ILE A C 1
ATOM 1514 O O . ILE A 1 199 ? -15.193 2.716 10.614 1.00 93.25 199 ILE A O 1
ATOM 1518 N N . SER A 1 200 ? -16.033 1.098 9.318 1.00 95.25 200 SER A N 1
ATOM 1519 C CA . SER A 1 200 ? -17.370 1.170 9.916 1.00 95.25 200 SER A CA 1
ATOM 1520 C C . SER A 1 200 ? -17.350 0.808 11.403 1.00 95.25 200 SER A C 1
ATOM 1522 O O . SER A 1 200 ? -17.987 1.498 12.196 1.00 95.25 200 SER A O 1
ATOM 1524 N N . ALA A 1 201 ? -16.588 -0.218 11.795 1.00 97.62 201 ALA A N 1
ATOM 1525 C CA . ALA A 1 201 ? -16.404 -0.590 13.197 1.00 97.62 201 ALA A CA 1
ATOM 1526 C C . ALA A 1 201 ? -15.709 0.525 13.999 1.00 97.62 201 ALA A C 1
ATOM 1528 O O . ALA A 1 201 ? -16.154 0.882 15.092 1.00 97.62 201 ALA A O 1
ATOM 1529 N N . LEU A 1 202 ? -14.666 1.140 13.431 1.00 97.00 202 LEU A N 1
ATOM 1530 C CA . LEU A 1 202 ? -14.005 2.300 14.027 1.00 97.00 202 LEU A CA 1
ATOM 1531 C C . LEU A 1 202 ? -14.977 3.480 14.205 1.00 97.00 202 LEU A C 1
ATOM 1533 O O . LEU A 1 202 ? -15.046 4.048 15.289 1.00 97.00 202 LEU A O 1
ATOM 1537 N N . GLN A 1 203 ? -15.763 3.829 13.181 1.00 97.75 203 GLN A N 1
ATOM 1538 C CA . GLN A 1 203 ? -16.748 4.920 13.230 1.00 97.75 203 GLN A CA 1
ATOM 1539 C C . GLN A 1 203 ? -17.834 4.686 14.288 1.00 97.75 203 GLN A C 1
ATOM 1541 O O . GLN A 1 203 ? -18.149 5.592 15.060 1.00 97.75 203 GLN A O 1
ATOM 1546 N N . GLN A 1 204 ? -18.389 3.471 14.351 1.00 97.00 204 GLN A N 1
ATOM 1547 C CA . GLN A 1 204 ? -19.378 3.084 15.365 1.00 97.00 204 GLN A CA 1
ATOM 1548 C C . GLN A 1 204 ? -18.826 3.262 16.777 1.00 97.00 204 GLN A C 1
ATOM 1550 O O . GLN A 1 204 ? -19.490 3.810 17.657 1.00 97.00 204 GLN A O 1
ATOM 1555 N N . SER A 1 205 ? -17.584 2.844 16.970 1.00 96.00 205 SER A N 1
ATOM 1556 C CA . SER A 1 205 ? -16.948 2.857 18.276 1.00 96.00 205 SER A CA 1
ATOM 1557 C C . SER A 1 205 ? -16.508 4.276 18.681 1.00 96.00 205 SER A C 1
ATOM 1559 O O . SER A 1 205 ? -16.698 4.676 19.827 1.00 96.00 205 SER A O 1
ATOM 1561 N N . ILE A 1 206 ? -16.082 5.116 17.726 1.00 97.06 206 ILE A N 1
ATOM 1562 C CA . ILE A 1 206 ? -15.907 6.565 17.933 1.00 97.06 206 ILE A CA 1
ATOM 1563 C C . ILE A 1 206 ? -17.223 7.210 18.395 1.00 97.06 206 ILE A C 1
ATOM 1565 O O . ILE A 1 206 ? -17.224 7.933 19.388 1.00 97.06 206 ILE A O 1
ATOM 1569 N N . ASN A 1 207 ? -18.353 6.934 17.732 1.00 96.25 207 ASN A N 1
ATOM 1570 C CA . ASN A 1 207 ? -19.659 7.458 18.157 1.00 96.25 207 ASN A CA 1
ATOM 1571 C C . ASN A 1 207 ? -20.023 7.022 19.582 1.00 96.25 207 ASN A C 1
ATOM 1573 O O . ASN A 1 207 ? -20.494 7.838 20.378 1.00 96.25 207 ASN A O 1
ATOM 1577 N N . ALA A 1 208 ? -19.790 5.750 19.921 1.00 94.75 208 ALA A N 1
ATOM 1578 C CA . ALA A 1 208 ? -20.026 5.238 21.267 1.00 94.75 208 ALA A CA 1
ATOM 1579 C C . ALA A 1 208 ? -19.193 6.005 22.308 1.00 94.75 208 ALA A C 1
ATOM 1581 O O . ALA A 1 208 ? -19.734 6.473 23.314 1.00 94.75 208 ALA A O 1
ATOM 1582 N N . LYS A 1 209 ? -17.905 6.225 22.027 1.00 95.12 209 LYS A N 1
ATOM 1583 C CA . LYS A 1 209 ? -17.006 6.974 22.906 1.00 95.12 209 LYS A CA 1
ATOM 1584 C C . LYS A 1 209 ? -17.401 8.442 23.051 1.00 95.12 209 LYS A C 1
ATOM 1586 O O . LYS A 1 209 ? -17.461 8.950 24.169 1.00 95.12 209 LYS A O 1
ATOM 1591 N N . LEU A 1 210 ? -17.735 9.114 21.949 1.00 95.25 210 LEU A N 1
ATOM 1592 C CA . LEU A 1 210 ? -18.185 10.510 21.953 1.00 95.25 210 LEU A CA 1
ATOM 1593 C C . LEU A 1 210 ? -19.468 10.698 22.770 1.00 95.25 210 LEU A C 1
ATOM 1595 O O . LEU A 1 210 ? -19.587 11.679 23.509 1.00 95.25 210 LEU A O 1
ATOM 1599 N N . LYS A 1 211 ? -20.390 9.728 22.714 1.00 94.94 211 LYS A N 1
ATOM 1600 C CA . LYS A 1 211 ? -21.597 9.710 23.551 1.00 94.94 211 LYS A CA 1
ATOM 1601 C C . LYS A 1 211 ? -21.252 9.631 25.040 1.00 94.94 211 LYS A C 1
ATOM 1603 O O . LYS A 1 211 ? -21.816 10.388 25.828 1.00 94.94 211 LYS A O 1
ATOM 1608 N N . VAL A 1 212 ? -20.305 8.771 25.428 1.00 93.81 212 VAL A N 1
ATOM 1609 C CA . VAL A 1 212 ? -19.809 8.683 26.818 1.00 93.81 212 VAL A CA 1
ATOM 1610 C C . VAL A 1 212 ? -19.150 9.997 27.253 1.00 93.81 212 VAL A C 1
ATOM 1612 O O . VAL A 1 212 ? -19.371 10.457 28.371 1.00 93.81 212 VAL A O 1
ATOM 1615 N N . MET A 1 213 ? -18.403 10.644 26.356 1.00 94.25 213 MET A N 1
ATOM 1616 C CA . MET A 1 213 ? -17.764 11.943 26.594 1.00 94.25 213 MET A CA 1
ATOM 1617 C C . MET A 1 213 ? -18.741 13.132 26.578 1.00 94.25 213 MET A C 1
ATOM 1619 O O . MET A 1 213 ? -18.319 14.258 26.828 1.00 94.25 213 MET A O 1
ATOM 1623 N N . LYS A 1 214 ? -20.035 12.908 26.294 1.00 95.31 214 LYS A N 1
ATOM 1624 C CA . LYS A 1 214 ? -21.067 13.952 26.141 1.00 95.31 214 LYS A CA 1
ATOM 1625 C C . LYS A 1 214 ? -20.713 15.005 25.080 1.00 95.31 214 LYS A C 1
ATOM 1627 O O . LYS A 1 214 ? -21.098 16.167 25.196 1.00 95.31 214 LYS A O 1
ATOM 1632 N N . VAL A 1 215 ? -19.991 14.600 24.036 1.00 94.88 215 VAL A N 1
ATOM 1633 C CA . VAL A 1 215 ? -19.654 15.471 22.907 1.00 94.88 215 VAL A CA 1
ATOM 1634 C C . VAL A 1 215 ? -20.775 15.409 21.874 1.00 94.88 215 VAL A C 1
ATOM 1636 O O . VAL A 1 215 ? -21.127 14.332 21.396 1.00 94.88 215 VAL A O 1
ATOM 1639 N N . ASN A 1 216 ? -21.314 16.567 21.489 1.00 92.06 216 ASN A N 1
ATOM 1640 C CA . ASN A 1 216 ? -22.312 16.664 20.424 1.00 92.06 216 ASN A CA 1
ATOM 1641 C C . ASN A 1 216 ? -21.643 16.631 19.038 1.00 92.06 216 ASN A C 1
ATOM 1643 O O . ASN A 1 216 ? -21.510 17.654 18.366 1.00 92.06 216 ASN A O 1
ATOM 1647 N N . PHE A 1 217 ? -21.173 15.452 18.634 1.00 93.12 217 PHE A N 1
ATOM 1648 C CA . PHE A 1 217 ? -20.612 15.193 17.311 1.00 93.12 217 PHE A CA 1
ATOM 1649 C C . PHE A 1 217 ? -21.180 13.879 16.777 1.00 93.12 217 PHE A C 1
ATOM 1651 O O . PHE A 1 217 ? -21.006 12.835 17.399 1.00 93.12 217 PHE A O 1
ATOM 1658 N N . ASN A 1 218 ? -21.866 13.937 15.635 1.00 86.19 218 ASN A N 1
ATOM 1659 C CA . ASN A 1 218 ? -22.499 12.773 15.024 1.00 86.19 218 ASN A CA 1
ATOM 1660 C C . ASN A 1 218 ? -21.719 12.338 13.779 1.00 86.19 218 ASN A C 1
ATOM 1662 O O . ASN A 1 218 ? -21.793 12.990 12.735 1.00 86.19 218 ASN A O 1
ATOM 1666 N N . LEU A 1 219 ? -20.959 11.249 13.892 1.00 93.75 219 LEU A N 1
ATOM 1667 C CA . LEU A 1 219 ? -20.192 10.689 12.784 1.00 93.75 219 LEU A CA 1
ATOM 1668 C C . LEU A 1 219 ? -21.060 9.721 11.972 1.00 93.75 219 LEU A C 1
ATOM 1670 O O . LEU A 1 219 ? -21.606 8.761 12.512 1.00 93.75 219 LEU A O 1
ATOM 1674 N N . VAL A 1 220 ? -21.163 9.938 10.661 1.00 95.12 220 VAL A N 1
ATOM 1675 C CA . VAL A 1 220 ? -21.840 8.996 9.757 1.00 95.12 220 VAL A CA 1
ATOM 1676 C C . VAL A 1 220 ? -21.015 7.712 9.635 1.00 95.12 220 VAL A C 1
ATOM 1678 O O . VAL A 1 220 ? -19.797 7.764 9.481 1.00 95.12 220 VAL A O 1
ATOM 1681 N N . ILE A 1 221 ? -21.686 6.560 9.686 1.00 96.50 221 ILE A N 1
ATOM 1682 C CA . ILE A 1 221 ? -21.066 5.241 9.513 1.00 96.50 221 ILE A CA 1
ATOM 1683 C C . ILE A 1 221 ? -21.169 4.849 8.033 1.00 96.50 221 ILE A C 1
ATOM 1685 O O . ILE A 1 221 ? -22.100 4.159 7.621 1.00 96.50 221 ILE A O 1
ATOM 1689 N N . ASP A 1 222 ? -20.233 5.321 7.217 1.00 84.88 222 ASP A N 1
ATOM 1690 C CA . ASP A 1 222 ? -20.176 5.056 5.769 1.00 84.88 222 ASP A CA 1
ATOM 1691 C C . ASP A 1 222 ? -19.071 4.053 5.379 1.00 84.88 222 ASP A C 1
ATOM 1693 O O . ASP A 1 222 ? -19.039 3.551 4.250 1.00 84.88 222 ASP A O 1
ATOM 1697 N N . GLY A 1 223 ? -18.183 3.712 6.320 1.00 86.12 223 GLY A N 1
ATOM 1698 C CA . GLY A 1 223 ? -17.011 2.877 6.069 1.00 86.12 223 GLY A CA 1
ATOM 1699 C C . GLY A 1 223 ? -15.932 3.575 5.234 1.00 86.12 223 GLY A C 1
ATOM 1700 O O . GLY A 1 223 ? -15.065 2.901 4.675 1.00 86.12 223 GLY A O 1
ATOM 1701 N N . ILE A 1 224 ? -15.978 4.908 5.137 1.00 83.94 224 ILE A N 1
ATOM 1702 C CA . ILE A 1 224 ? -15.011 5.749 4.435 1.00 83.94 224 ILE A CA 1
ATOM 1703 C C . ILE A 1 224 ? -14.253 6.597 5.458 1.00 83.94 224 ILE A C 1
ATOM 1705 O O . ILE A 1 224 ? -14.804 7.345 6.266 1.00 83.94 224 ILE A O 1
ATOM 1709 N N . ALA A 1 225 ? -12.928 6.498 5.424 1.00 84.94 225 ALA A N 1
ATOM 1710 C CA . ALA A 1 225 ? -12.065 7.188 6.371 1.00 84.94 225 ALA A CA 1
ATOM 1711 C C . ALA A 1 225 ? -11.799 8.643 5.925 1.00 84.94 225 ALA A C 1
ATOM 1713 O O . ALA A 1 225 ? -10.701 8.991 5.488 1.00 84.94 225 ALA A O 1
ATOM 1714 N N . GLY A 1 226 ? -12.850 9.469 5.964 1.00 85.50 226 GLY A N 1
ATOM 1715 C CA . GLY A 1 226 ? -12.835 10.876 5.553 1.00 85.50 226 GLY A CA 1
ATOM 1716 C C . GLY A 1 226 ? -12.599 11.873 6.695 1.00 85.50 226 GLY A C 1
ATOM 1717 O O . GLY A 1 226 ? -12.353 11.495 7.839 1.00 85.50 226 GLY A O 1
ATOM 1718 N N . PHE A 1 227 ? -12.729 13.165 6.377 1.00 91.44 227 PHE A N 1
ATOM 1719 C CA . PHE A 1 227 ? -12.502 14.295 7.292 1.00 91.44 227 PHE A CA 1
ATOM 1720 C C . PHE A 1 227 ? -13.199 14.134 8.653 1.00 91.44 227 PHE A C 1
ATOM 1722 O O . PHE A 1 227 ? -12.568 14.256 9.700 1.00 91.44 227 PHE A O 1
ATOM 1729 N N . ASN A 1 228 ? -14.492 13.794 8.655 1.00 95.19 228 ASN A N 1
ATOM 1730 C CA . ASN A 1 228 ? -15.254 13.641 9.897 1.00 95.19 228 ASN A CA 1
ATOM 1731 C C . ASN A 1 228 ? -14.806 12.426 10.721 1.00 95.19 228 ASN A C 1
ATOM 1733 O O . ASN A 1 228 ? -14.844 12.489 11.949 1.00 95.19 228 ASN A O 1
ATOM 1737 N N . THR A 1 229 ? -14.342 11.353 10.073 1.00 96.00 229 THR A N 1
ATOM 1738 C CA . THR A 1 229 ? -13.807 10.168 10.760 1.00 96.00 229 THR A CA 1
ATOM 1739 C C . THR A 1 229 ? -12.551 10.534 11.545 1.00 96.00 229 THR A C 1
ATOM 1741 O O . THR A 1 229 ? -12.455 10.227 12.733 1.00 96.00 229 THR A O 1
ATOM 1744 N N . TRP A 1 230 ? -11.622 11.262 10.920 1.00 95.69 230 TRP A N 1
ATOM 1745 C CA . TRP A 1 230 ? -10.404 11.720 11.592 1.00 95.69 230 TRP A CA 1
ATOM 1746 C C . TRP A 1 230 ? -10.693 12.770 12.655 1.00 95.69 230 TRP A C 1
ATOM 1748 O O . TRP A 1 230 ? -10.157 12.675 13.753 1.00 95.69 230 TRP A O 1
ATOM 1758 N N . LYS A 1 231 ? -11.613 13.702 12.388 1.00 96.75 231 LYS A N 1
ATOM 1759 C CA . LYS A 1 231 ? -12.046 14.696 13.374 1.00 96.75 231 LYS A CA 1
ATOM 1760 C C . LYS A 1 231 ? -12.617 14.038 14.634 1.00 96.75 231 LYS A C 1
ATOM 1762 O O . LYS A 1 231 ? -12.248 14.412 15.743 1.00 96.75 231 LYS A O 1
ATOM 1767 N N . GLY A 1 232 ? -13.478 13.030 14.473 1.00 97.19 232 GLY A N 1
ATOM 1768 C CA . GLY A 1 232 ? -14.024 12.257 15.590 1.00 97.19 232 GLY A CA 1
ATOM 1769 C C . GLY A 1 232 ? -12.938 11.523 16.379 1.00 97.19 232 GLY A C 1
ATOM 1770 O O . GLY A 1 232 ? -12.925 11.578 17.607 1.00 97.19 232 GLY A O 1
ATOM 1771 N N . LEU A 1 233 ? -11.984 10.899 15.681 1.00 96.81 233 LEU A N 1
ATOM 1772 C CA . LEU A 1 233 ? -10.859 10.206 16.310 1.00 96.81 233 LEU A CA 1
ATOM 1773 C C . LEU A 1 233 ? -9.933 11.165 17.078 1.00 96.81 233 LEU A C 1
ATOM 1775 O O . LEU A 1 233 ? -9.510 10.843 18.185 1.00 96.81 233 LEU A O 1
ATOM 1779 N N . GLN A 1 234 ? -9.665 12.358 16.543 1.00 97.50 234 GLN A N 1
ATOM 1780 C CA . GLN A 1 234 ? -8.880 13.395 17.223 1.00 97.50 234 GLN A CA 1
ATOM 1781 C C . GLN A 1 234 ? -9.534 13.855 18.524 1.00 97.50 234 GLN A C 1
ATOM 1783 O O . GLN A 1 234 ? -8.840 14.012 19.525 1.00 97.50 234 GLN A O 1
ATOM 1788 N N . ILE A 1 235 ? -10.862 14.025 18.529 1.00 96.75 235 ILE A N 1
ATOM 1789 C CA . ILE A 1 235 ? -11.613 14.361 19.747 1.00 96.75 235 ILE A CA 1
ATOM 1790 C C . ILE A 1 235 ? -11.458 13.245 20.784 1.00 96.75 235 ILE A C 1
ATOM 1792 O O . ILE A 1 235 ? -11.122 13.525 21.932 1.00 96.75 235 ILE A O 1
ATOM 1796 N N . VAL A 1 236 ? -11.673 11.987 20.382 1.00 96.00 236 VAL A N 1
ATOM 1797 C CA . VAL A 1 236 ? -11.561 10.819 21.273 1.00 96.00 236 VAL A CA 1
ATOM 1798 C C . VAL A 1 236 ? -10.157 10.693 21.873 1.00 96.00 236 VAL A C 1
ATOM 1800 O O . VAL A 1 236 ? -10.021 10.397 23.058 1.00 96.00 236 VAL A O 1
ATOM 1803 N N . LEU A 1 237 ? -9.118 10.939 21.073 1.00 95.56 237 LEU A N 1
ATOM 1804 C CA . LEU A 1 237 ? -7.719 10.830 21.493 1.00 95.56 237 LEU A CA 1
ATOM 1805 C C . LEU A 1 237 ? -7.168 12.103 22.157 1.00 95.56 237 LEU A C 1
ATOM 1807 O O . LEU A 1 237 ? -6.032 12.090 22.629 1.00 95.56 237 LEU A O 1
ATOM 1811 N N . GLY A 1 238 ? -7.940 13.194 22.197 1.00 94.94 238 GLY A N 1
ATOM 1812 C CA . GLY A 1 238 ? -7.521 14.465 22.792 1.00 94.94 238 GLY A CA 1
ATOM 1813 C C . GLY A 1 238 ? -6.381 15.167 22.044 1.00 94.94 238 GLY A C 1
ATOM 1814 O O . GLY A 1 238 ? -5.557 15.832 22.667 1.00 94.94 238 GLY A O 1
ATOM 1815 N N . THR A 1 239 ? -6.300 15.010 20.722 1.00 96.50 239 THR A N 1
ATOM 1816 C CA . THR A 1 239 ? -5.297 15.677 19.867 1.00 96.50 239 THR A CA 1
ATOM 1817 C C . THR A 1 239 ? -5.885 16.915 19.178 1.00 96.50 239 THR A C 1
ATOM 1819 O O . THR A 1 239 ? -7.104 17.094 19.222 1.00 96.50 239 THR A O 1
ATOM 1822 N N . PRO A 1 240 ? -5.081 17.775 18.510 1.00 97.06 240 PRO A N 1
ATOM 1823 C CA . PRO A 1 240 ? -5.627 18.878 17.718 1.00 97.06 240 PRO A CA 1
ATOM 1824 C C . PRO A 1 240 ? -6.721 18.402 16.754 1.00 97.06 240 PRO A C 1
ATOM 1826 O O . PRO A 1 240 ? -6.555 17.392 16.071 1.00 97.06 240 PRO A O 1
ATOM 1829 N N . VAL A 1 241 ? -7.856 19.105 16.755 1.00 96.88 241 VAL A N 1
ATOM 1830 C CA . VAL A 1 241 ? -9.079 18.709 16.043 1.00 96.88 241 VAL A CA 1
ATOM 1831 C C . VAL A 1 241 ? -9.175 19.486 14.730 1.00 96.88 241 VAL A C 1
ATOM 1833 O O . VAL A 1 241 ? -9.852 20.510 14.647 1.00 96.88 241 VAL A O 1
ATOM 1836 N N . ASP A 1 242 ? -8.479 19.002 13.705 1.00 94.94 242 ASP A N 1
ATOM 1837 C CA . ASP A 1 242 ? -8.411 19.613 12.370 1.00 94.94 242 ASP A CA 1
ATOM 1838 C C . ASP A 1 242 ? -9.011 18.733 11.253 1.00 94.94 242 ASP A C 1
ATOM 1840 O O . ASP A 1 242 ? -9.156 19.189 10.124 1.00 94.94 242 ASP A O 1
ATOM 1844 N N . GLY A 1 243 ? -9.404 17.490 11.558 1.00 91.56 243 GLY A N 1
ATOM 1845 C CA . GLY A 1 243 ? -9.941 16.514 10.605 1.00 91.56 243 GLY A CA 1
ATOM 1846 C C . GLY A 1 243 ? -8.923 15.978 9.592 1.00 91.56 243 GLY A C 1
ATOM 1847 O O . GLY A 1 243 ? -9.303 15.264 8.660 1.00 91.56 243 GLY A O 1
ATOM 1848 N N . VAL A 1 244 ? -7.638 16.296 9.762 1.00 90.06 244 VAL A N 1
ATOM 1849 C CA . VAL A 1 244 ? -6.551 15.933 8.854 1.00 90.06 244 VAL A CA 1
ATOM 1850 C C . VAL A 1 244 ? -5.655 14.880 9.501 1.00 90.06 244 VAL A C 1
ATOM 1852 O O . VAL A 1 244 ? -5.081 15.062 10.572 1.00 90.06 244 VAL A O 1
ATOM 1855 N N . LYS A 1 245 ? -5.454 13.761 8.801 1.00 87.94 245 LYS A N 1
ATOM 1856 C CA . LYS A 1 245 ? -4.426 12.781 9.166 1.00 87.94 245 LYS A CA 1
ATOM 1857 C C . LYS A 1 245 ? -3.077 13.214 8.581 1.00 87.94 245 LYS A C 1
ATOM 1859 O O . LYS A 1 245 ? -2.684 12.749 7.512 1.00 87.94 245 LYS A O 1
ATOM 1864 N N . SER A 1 246 ? -2.413 14.147 9.268 1.00 81.94 246 SER A N 1
ATOM 1865 C CA . SER 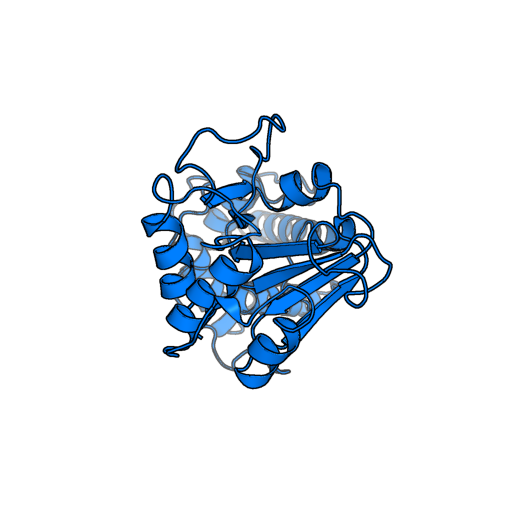A 1 246 ? -1.060 14.631 8.941 1.00 81.94 246 SER A CA 1
ATOM 1866 C C . SER A 1 246 ? -0.023 13.503 8.957 1.00 81.94 246 SER A C 1
ATOM 1868 O O . SER A 1 246 ? -0.290 12.434 9.496 1.00 81.94 246 SER A O 1
ATOM 1870 N N . LYS A 1 247 ? 1.154 13.706 8.353 1.00 79.25 247 LYS A N 1
ATOM 1871 C CA . LYS A 1 247 ? 2.248 12.721 8.378 1.00 79.25 247 LYS A CA 1
ATOM 1872 C C . LYS A 1 247 ? 3.587 13.402 8.680 1.00 79.25 247 LYS A C 1
ATOM 1874 O O . LYS A 1 247 ? 3.997 14.239 7.877 1.00 79.25 247 LYS A O 1
ATOM 1879 N N . PRO A 1 248 ? 4.256 13.067 9.802 1.00 80.25 248 PRO A N 1
ATOM 1880 C CA . PRO A 1 248 ? 3.772 12.204 10.892 1.00 80.25 248 PRO A CA 1
ATOM 1881 C C . PRO A 1 248 ? 2.532 12.796 11.590 1.00 80.25 248 PRO A C 1
ATOM 1883 O O . PRO A 1 248 ? 2.387 14.015 11.687 1.00 80.25 248 PRO A O 1
ATOM 1886 N N . SER A 1 249 ? 1.626 11.937 12.069 1.00 90.12 249 SER A N 1
ATOM 1887 C CA . SER A 1 249 ? 0.382 12.368 12.716 1.00 90.12 249 SER A CA 1
ATOM 1888 C C . SER A 1 249 ? 0.473 12.332 14.235 1.00 90.12 249 SER A C 1
ATOM 1890 O O . SER A 1 249 ? 0.657 11.266 14.823 1.00 90.12 249 SER A O 1
ATOM 1892 N N . GLN A 1 250 ? 0.187 13.455 14.895 1.00 92.81 250 GLN A N 1
ATOM 1893 C CA . GLN A 1 250 ? 0.006 13.470 16.352 1.00 92.81 250 GLN A CA 1
ATOM 1894 C C . GLN A 1 250 ? -1.172 12.589 16.799 1.00 92.81 250 GLN A C 1
ATOM 1896 O O . GLN A 1 250 ? -1.081 11.922 17.828 1.00 92.81 250 GLN A O 1
ATOM 1901 N N . MET A 1 251 ? -2.245 12.532 15.999 1.00 96.44 251 MET A N 1
ATOM 1902 C CA . MET A 1 251 ? -3.389 11.642 16.229 1.00 96.44 251 MET A CA 1
ATOM 1903 C C . MET A 1 251 ? -2.958 10.173 16.202 1.00 96.44 251 MET A C 1
ATOM 1905 O O . MET A 1 251 ? -3.330 9.411 17.089 1.00 96.44 251 MET A O 1
ATOM 1909 N N . ILE A 1 252 ? -2.142 9.771 15.224 1.00 94.44 252 ILE A N 1
ATOM 1910 C CA . ILE A 1 252 ? -1.668 8.383 15.141 1.00 94.44 252 ILE A CA 1
ATOM 1911 C C . ILE A 1 252 ? -0.676 8.060 16.259 1.00 94.44 252 ILE A C 1
ATOM 1913 O O . ILE A 1 252 ? -0.786 6.993 16.850 1.00 94.44 252 ILE A O 1
ATOM 1917 N N . MET A 1 253 ? 0.208 8.985 16.643 1.00 92.94 253 MET A N 1
ATOM 1918 C CA . MET A 1 253 ? 1.067 8.783 17.819 1.00 92.94 253 MET A CA 1
ATOM 1919 C C . MET A 1 253 ? 0.236 8.579 19.094 1.00 92.94 253 MET A C 1
ATOM 1921 O O . MET A 1 253 ? 0.559 7.723 19.917 1.00 92.94 253 MET A O 1
ATOM 1925 N N . ALA A 1 254 ? -0.841 9.351 19.275 1.00 95.50 254 ALA A N 1
ATOM 1926 C CA . ALA A 1 254 ? -1.755 9.183 20.403 1.00 95.50 254 ALA A CA 1
ATOM 1927 C C . ALA A 1 254 ? -2.480 7.830 20.350 1.00 95.50 254 ALA A C 1
ATOM 1929 O O . ALA A 1 254 ? -2.554 7.142 21.366 1.00 95.50 254 ALA A O 1
ATOM 1930 N N . LEU A 1 255 ? -2.933 7.411 19.164 1.00 95.00 255 LEU A N 1
ATOM 1931 C CA . LEU A 1 255 ? -3.538 6.100 18.939 1.00 95.00 255 LEU A CA 1
ATOM 1932 C C . LEU A 1 255 ? -2.566 4.958 19.271 1.00 95.00 255 LEU A C 1
ATOM 1934 O O . LEU A 1 255 ? -2.924 4.051 20.013 1.00 95.00 255 LEU A O 1
ATOM 1938 N N . GLN A 1 256 ? -1.327 5.019 18.781 1.00 93.62 256 GLN A N 1
ATOM 1939 C CA . GLN A 1 256 ? -0.282 4.025 19.053 1.00 93.62 256 GLN A CA 1
ATOM 1940 C C . GLN A 1 256 ? 0.012 3.922 20.554 1.00 93.62 256 GLN A C 1
ATOM 1942 O O . GLN A 1 256 ? 0.048 2.823 21.103 1.00 93.62 256 GLN A O 1
ATOM 1947 N N . LYS A 1 257 ? 0.139 5.059 21.255 1.00 92.94 257 LYS A N 1
ATOM 1948 C CA . LYS A 1 257 ? 0.279 5.085 22.723 1.00 92.94 257 LYS A CA 1
ATOM 1949 C C . LYS A 1 257 ? -0.922 4.451 23.425 1.00 92.94 257 LYS A C 1
ATOM 1951 O O .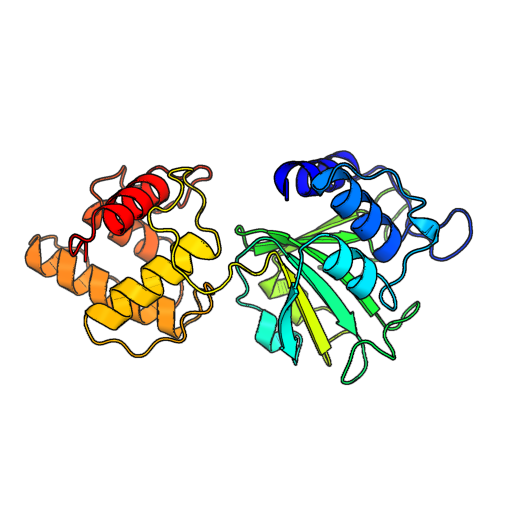 LYS A 1 257 ? -0.742 3.704 24.384 1.00 92.94 257 LYS A O 1
ATOM 1956 N N . ALA A 1 258 ? -2.133 4.749 22.959 1.00 92.12 258 ALA A N 1
ATOM 1957 C CA . ALA A 1 258 ? -3.362 4.222 23.532 1.00 92.12 258 ALA A CA 1
ATOM 1958 C C . ALA A 1 258 ? -3.447 2.695 23.368 1.00 92.12 258 ALA A C 1
ATOM 1960 O O . ALA A 1 258 ? -3.651 1.990 24.356 1.00 92.12 258 ALA A O 1
ATOM 1961 N N . LEU A 1 259 ? -3.174 2.190 22.163 1.00 91.38 259 LEU A N 1
ATOM 1962 C CA . LEU A 1 259 ? -3.098 0.761 21.850 1.00 91.38 259 LEU A CA 1
ATOM 1963 C C . LEU A 1 259 ? -2.027 0.050 22.693 1.00 91.38 259 LEU A C 1
ATOM 1965 O O . LEU A 1 259 ? -2.312 -0.981 23.294 1.00 91.38 259 LEU A O 1
ATOM 1969 N N . ASN A 1 260 ? -0.837 0.644 22.829 1.00 89.19 260 ASN A N 1
ATOM 1970 C CA . ASN A 1 260 ? 0.247 0.108 23.662 1.00 89.19 260 ASN A CA 1
ATOM 1971 C C . ASN A 1 260 ? -0.096 0.035 25.149 1.00 89.19 260 ASN A C 1
ATOM 1973 O O . ASN A 1 260 ? 0.436 -0.805 25.867 1.00 89.19 260 ASN A O 1
ATOM 1977 N N . SER A 1 261 ? -0.964 0.924 25.632 1.00 85.12 261 SER A N 1
ATOM 1978 C CA . SER A 1 261 ? -1.349 0.939 27.043 1.00 85.12 261 SER A CA 1
ATOM 1979 C C . SER A 1 261 ? -2.304 -0.196 27.427 1.00 85.12 261 SER A C 1
ATOM 1981 O O . SER A 1 261 ? -2.573 -0.373 28.615 1.00 85.12 261 SER A O 1
ATOM 1983 N N . GLY A 1 262 ? -2.875 -0.910 26.446 1.00 72.06 262 GLY A N 1
ATOM 1984 C CA . GLY A 1 262 ? -3.898 -1.938 26.661 1.00 72.06 262 GLY A CA 1
ATOM 1985 C C . GLY A 1 262 ? -5.210 -1.411 27.259 1.00 72.06 262 GLY A C 1
ATOM 1986 O O . GLY A 1 262 ? -6.130 -2.186 27.513 1.00 72.06 262 GLY A O 1
ATOM 1987 N N . LYS A 1 263 ? -5.325 -0.099 27.504 1.00 65.69 263 LYS A N 1
ATOM 1988 C CA . LYS A 1 263 ? -6.556 0.519 27.992 1.00 65.69 263 LYS A CA 1
ATOM 1989 C C . LYS A 1 263 ? -7.555 0.615 26.856 1.00 65.69 263 LYS A C 1
ATOM 1991 O O . LYS A 1 263 ? -7.196 0.952 25.729 1.00 65.69 263 LYS A O 1
ATOM 1996 N N . ASN A 1 264 ? -8.826 0.400 27.187 1.00 69.94 264 ASN A N 1
ATOM 1997 C CA . ASN A 1 264 ? -9.896 0.610 26.232 1.00 69.94 264 ASN A CA 1
ATOM 1998 C C . ASN A 1 264 ? -10.026 2.112 25.913 1.00 69.94 264 ASN A C 1
ATOM 2000 O O . ASN A 1 264 ? -10.609 2.898 26.669 1.00 69.94 264 ASN A O 1
ATOM 2004 N N . TRP A 1 265 ? -9.388 2.525 24.823 1.00 76.75 265 TRP A N 1
ATOM 2005 C CA . TRP A 1 265 ? -9.317 3.910 24.364 1.00 76.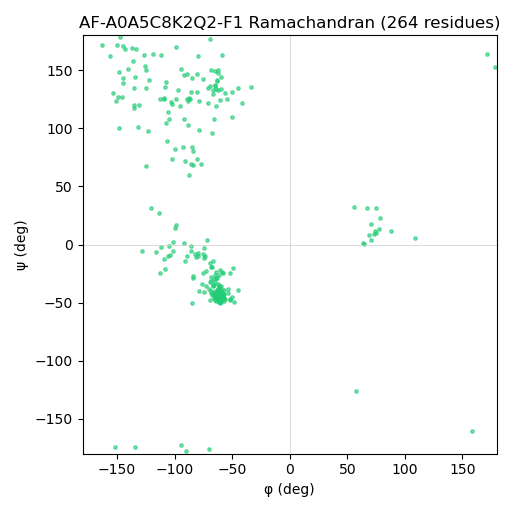75 265 TRP A CA 1
ATOM 2006 C C . TRP A 1 265 ? -10.592 4.348 23.637 1.00 76.75 265 TRP A C 1
ATOM 2008 O O . TRP A 1 265 ? -10.803 5.542 23.422 1.00 76.75 265 TRP A O 1
ATOM 2018 N N . ILE A 1 266 ? -11.469 3.388 23.345 1.00 80.69 266 ILE A N 1
ATOM 2019 C CA . ILE A 1 266 ? -12.623 3.487 22.463 1.00 80.69 266 ILE A CA 1
ATOM 2020 C C . ILE A 1 266 ? -13.854 2.786 23.048 1.00 80.69 266 ILE A C 1
ATOM 2022 O O . ILE A 1 266 ? -13.696 1.863 23.871 1.00 80.69 266 ILE A O 1
#